Protein AF-A0A3D0NUY8-F1 (afdb_monomer_lite)

Secondary structure (DSSP, 8-state):
--HHHHHHHHHHHHHHHHHHHHHHHHHHHHHHHHHHHHHT-TT---S------SSHHHHTSTTHHHHHHHHHHHHHHHHHHHS-TTS--HHHHHHHHHHHHHHHHHHHS---HHHHHHHHHHHHH-HHHHHHHHHHHHT-HHHHHHHHHHHHHHHHHGGGSPPPHHHHT-HHHHHTT-HHHHHHHHHHSS----SS---PPPSSHHHHHHT-

pLDDT: mean 76.6, std 9.75, range [47.81, 92.25]

Structure (mmCIF, N/CA/C/O backbone):
data_AF-A0A3D0NUY8-F1
#
_entry.id   AF-A0A3D0NUY8-F1
#
loop_
_atom_site.group_PDB
_atom_site.id
_atom_site.type_symbol
_atom_site.label_atom_id
_atom_site.label_alt_id
_atom_site.label_comp_id
_atom_site.label_asym_id
_atom_site.label_entity_id
_atom_site.labe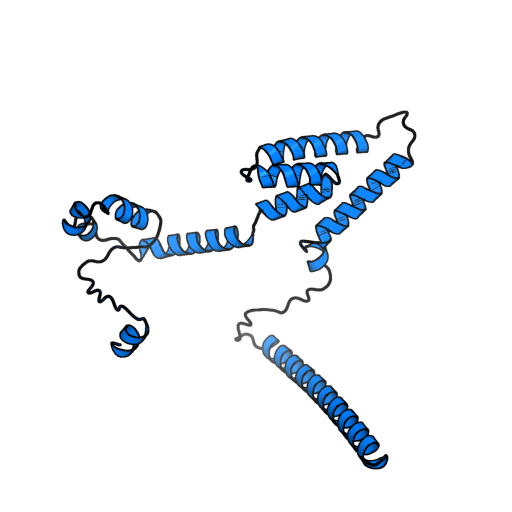l_seq_id
_atom_site.pdbx_PDB_ins_code
_atom_site.Cartn_x
_atom_site.Cartn_y
_atom_site.Cartn_z
_atom_site.occupancy
_atom_site.B_iso_or_equiv
_atom_site.auth_seq_id
_atom_site.auth_comp_id
_atom_site.auth_asym_id
_atom_site.auth_atom_id
_atom_site.pdbx_PDB_model_num
ATOM 1 N N . MET A 1 1 ? 46.547 5.486 32.135 1.00 57.22 1 MET A N 1
ATOM 2 C CA . MET A 1 1 ? 46.014 4.310 31.416 1.00 57.22 1 MET A CA 1
ATOM 3 C C . MET A 1 1 ? 47.148 3.68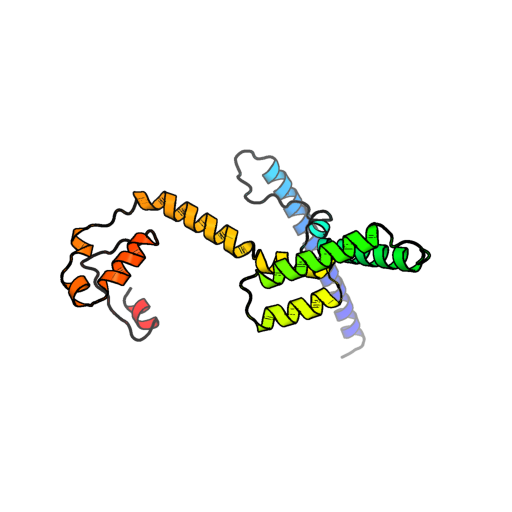0 30.618 1.00 57.22 1 MET A C 1
ATOM 5 O O . MET A 1 1 ? 47.558 4.218 29.592 1.00 57.22 1 MET A O 1
ATOM 9 N N . THR A 1 2 ? 47.739 2.619 31.156 1.00 76.50 2 THR A N 1
ATOM 10 C CA . THR A 1 2 ? 48.952 1.959 30.643 1.00 76.50 2 THR A CA 1
ATOM 11 C C . THR A 1 2 ? 48.620 1.097 29.418 1.00 76.50 2 THR A C 1
ATOM 13 O O . THR A 1 2 ? 47.497 0.616 29.266 1.00 76.50 2 THR A O 1
ATOM 16 N N . LYS A 1 3 ? 49.579 0.905 28.497 1.00 78.75 3 LYS A N 1
ATOM 17 C CA . LYS A 1 3 ? 49.366 0.142 27.244 1.00 78.75 3 LYS A CA 1
ATOM 18 C C . LYS A 1 3 ? 48.787 -1.267 27.487 1.00 78.75 3 LYS A C 1
ATOM 20 O O . LYS A 1 3 ? 48.004 -1.733 26.662 1.00 78.75 3 LYS A O 1
ATOM 25 N N . GLN A 1 4 ? 49.105 -1.883 28.628 1.00 76.50 4 GLN A N 1
ATOM 26 C CA . GLN A 1 4 ? 48.600 -3.193 29.060 1.00 76.50 4 GLN A CA 1
ATOM 27 C C . GLN A 1 4 ? 47.082 -3.199 29.326 1.00 76.50 4 GLN A C 1
ATOM 29 O O . GLN A 1 4 ? 46.371 -3.996 28.720 1.00 76.50 4 GLN A O 1
ATOM 34 N N . GLU A 1 5 ? 46.539 -2.231 30.075 1.00 80.88 5 GLU A N 1
ATOM 35 C CA . GLU A 1 5 ? 45.091 -2.159 30.370 1.00 80.88 5 GLU A CA 1
ATOM 36 C C . GLU A 1 5 ? 44.222 -1.974 29.111 1.00 80.88 5 GLU A C 1
ATOM 38 O O . GLU A 1 5 ? 43.038 -2.324 29.064 1.00 80.88 5 GLU A O 1
ATOM 43 N N . LYS A 1 6 ? 44.777 -1.340 28.070 1.00 81.19 6 LYS A N 1
ATOM 44 C CA . LYS A 1 6 ? 44.086 -1.161 26.784 1.00 81.19 6 LYS A CA 1
ATOM 45 C C . LYS A 1 6 ? 44.083 -2.456 25.969 1.00 81.19 6 LYS A C 1
ATOM 47 O O . LYS A 1 6 ? 43.162 -2.673 25.179 1.00 81.19 6 LYS A O 1
ATOM 52 N N . GLN A 1 7 ? 45.098 -3.299 26.145 1.00 85.19 7 GLN A N 1
ATOM 53 C CA . GLN A 1 7 ? 45.212 -4.600 25.494 1.00 85.19 7 GLN A CA 1
ATOM 54 C C . GLN A 1 7 ? 44.270 -5.623 26.143 1.00 85.19 7 GLN A C 1
ATOM 56 O O . GLN A 1 7 ? 43.542 -6.302 25.423 1.00 85.19 7 GLN A O 1
ATOM 61 N N . GLU A 1 8 ? 44.176 -5.631 27.472 1.00 86.69 8 GLU A N 1
ATOM 62 C CA . GLU A 1 8 ? 43.251 -6.483 28.235 1.00 86.69 8 GLU A CA 1
ATOM 63 C C . GLU A 1 8 ? 41.783 -6.162 27.935 1.00 86.69 8 GLU A C 1
ATOM 65 O O . GLU A 1 8 ? 41.017 -7.053 27.573 1.00 86.69 8 GLU A O 1
ATOM 70 N N . ARG A 1 9 ? 41.397 -4.877 27.923 1.00 82.94 9 ARG A N 1
ATOM 71 C CA . ARG A 1 9 ? 40.033 -4.468 27.527 1.00 82.94 9 ARG A CA 1
ATOM 72 C C . ARG A 1 9 ? 39.671 -4.859 26.095 1.00 82.94 9 ARG A C 1
ATOM 74 O O . ARG A 1 9 ? 38.510 -5.131 25.790 1.00 82.94 9 ARG A O 1
ATOM 81 N N . ARG A 1 10 ? 40.648 -4.877 25.181 1.00 83.88 10 ARG A N 1
ATOM 82 C CA . ARG A 1 10 ? 40.438 -5.351 23.801 1.00 83.88 10 ARG A CA 1
ATOM 83 C C . ARG A 1 10 ? 40.272 -6.866 23.740 1.00 83.88 10 ARG A C 1
ATOM 85 O O . ARG A 1 10 ? 39.537 -7.329 22.870 1.00 83.88 10 ARG A O 1
ATOM 92 N N . LEU A 1 11 ? 40.946 -7.606 24.618 1.00 88.88 11 LEU A N 1
ATOM 93 C CA . LEU A 1 11 ? 40.822 -9.055 24.729 1.00 88.88 11 LEU A CA 1
ATOM 94 C C . LEU A 1 11 ? 39.444 -9.433 25.293 1.00 88.88 11 LEU A C 1
ATOM 96 O O . LEU A 1 11 ? 38.698 -10.133 24.616 1.00 88.88 11 LEU A O 1
ATOM 100 N N . GLN A 1 12 ? 39.037 -8.826 26.412 1.00 89.62 12 GLN A N 1
ATOM 101 C CA . GLN A 1 12 ? 37.716 -9.029 27.025 1.00 89.62 12 GLN A CA 1
ATOM 102 C C . GLN A 1 12 ? 36.575 -8.723 26.050 1.00 89.62 12 GLN A C 1
ATOM 104 O O . GLN A 1 12 ? 35.679 -9.534 25.837 1.00 89.62 12 GLN A O 1
ATOM 109 N N . LYS A 1 13 ? 36.651 -7.594 25.335 1.00 90.31 13 LYS A N 1
ATOM 110 C CA . LYS A 1 13 ? 35.629 -7.235 24.340 1.00 90.31 13 LYS A CA 1
ATOM 111 C C . LYS A 1 13 ? 35.573 -8.208 23.155 1.00 90.31 13 LYS A C 1
ATOM 113 O O . LYS A 1 13 ? 34.540 -8.313 22.489 1.00 90.31 13 LYS A O 1
ATOM 118 N N . LYS A 1 14 ? 36.678 -8.887 22.826 1.00 90.62 14 LYS A N 1
ATOM 119 C CA . LYS A 1 14 ? 36.685 -9.947 21.805 1.00 90.62 14 LYS A CA 1
ATOM 120 C C . LYS A 1 14 ? 36.031 -11.219 22.338 1.00 90.62 14 LYS A C 1
ATOM 122 O O . LYS A 1 14 ? 35.238 -11.804 21.602 1.00 90.62 14 LYS A O 1
ATOM 127 N N . GLU A 1 15 ? 36.309 -11.594 23.581 1.00 92.25 15 GLU A N 1
ATOM 128 C CA . GLU A 1 15 ? 35.702 -12.749 24.251 1.00 92.25 15 GLU A CA 1
ATOM 129 C C . GLU A 1 15 ? 34.192 -12.569 24.428 1.00 92.25 15 GLU A C 1
ATOM 131 O O . GLU A 1 15 ? 33.432 -13.432 24.007 1.00 92.25 15 GLU A O 1
ATOM 136 N N . GLU A 1 16 ? 33.725 -11.408 24.892 1.00 91.56 16 GLU A N 1
ATOM 137 C CA . GLU A 1 16 ? 32.290 -11.099 24.994 1.00 91.56 16 GLU A CA 1
ATOM 138 C C . GLU A 1 16 ? 31.579 -11.209 23.641 1.00 91.56 16 GLU A C 1
ATOM 140 O O . GLU A 1 16 ? 30.491 -11.773 23.534 1.00 91.56 16 GLU A O 1
ATOM 145 N N . ARG A 1 17 ? 32.205 -10.711 22.566 1.00 89.38 17 ARG A N 1
ATOM 146 C CA . ARG A 1 17 ? 31.662 -10.839 21.205 1.00 89.38 17 ARG A CA 1
ATOM 147 C C . ARG A 1 17 ? 31.629 -12.288 20.733 1.00 89.38 17 ARG A C 1
ATOM 149 O O . ARG A 1 17 ? 30.744 -12.643 19.954 1.00 89.38 17 ARG A O 1
ATOM 156 N N . GLN A 1 18 ? 32.593 -13.110 21.140 1.00 90.94 18 GLN A N 1
ATOM 157 C CA . GLN A 1 18 ? 32.594 -14.538 20.835 1.00 90.94 18 GLN A CA 1
ATOM 158 C C . GLN A 1 18 ? 31.508 -15.266 21.628 1.00 90.94 18 GLN A C 1
ATOM 160 O O . GLN A 1 18 ? 30.738 -16.011 21.024 1.00 90.94 18 GLN A O 1
ATOM 165 N N . LEU A 1 19 ? 31.368 -14.962 22.918 1.00 92.06 19 LEU A N 1
ATOM 166 C CA . LEU A 1 19 ? 30.337 -15.510 23.791 1.00 92.06 19 LEU A CA 1
ATOM 167 C C . LEU A 1 19 ? 28.932 -15.142 23.292 1.00 92.06 19 LEU A C 1
ATOM 169 O O . LEU A 1 19 ? 28.077 -16.009 23.153 1.00 92.06 19 LEU A O 1
ATOM 173 N N . GLN A 1 20 ? 28.705 -13.883 22.897 1.00 91.06 20 GLN A N 1
ATOM 174 C CA . GLN A 1 20 ? 27.438 -13.443 22.300 1.00 91.06 20 GLN A CA 1
ATOM 175 C C . GLN A 1 20 ? 27.135 -14.158 20.980 1.00 91.06 20 GLN A C 1
ATOM 177 O O . GLN A 1 20 ? 25.988 -14.520 20.716 1.00 91.06 20 GLN A O 1
ATOM 182 N N . LYS A 1 21 ? 28.151 -14.385 20.137 1.00 91.38 21 LYS A N 1
ATOM 183 C CA . LYS A 1 21 ? 27.982 -15.145 18.890 1.00 91.38 21 LYS A CA 1
ATOM 184 C C . LYS A 1 21 ? 27.648 -16.609 19.161 1.00 91.38 21 LYS A C 1
ATOM 186 O O . LYS A 1 21 ? 26.817 -17.164 18.445 1.00 91.38 21 LYS A O 1
ATOM 191 N N . GLN A 1 22 ? 28.280 -17.226 20.157 1.00 90.88 22 GLN A N 1
ATOM 192 C CA . GLN A 1 22 ? 27.990 -18.599 20.566 1.00 90.88 22 GLN A CA 1
ATOM 193 C C . GLN A 1 22 ? 26.579 -18.710 21.144 1.00 90.88 22 GLN A C 1
ATOM 195 O O . GLN A 1 22 ? 25.795 -19.514 20.648 1.00 90.88 22 GLN A O 1
ATOM 200 N N . HIS A 1 23 ? 26.216 -17.828 22.076 1.00 91.88 23 HIS A N 1
ATOM 201 C CA . HIS A 1 23 ? 24.883 -17.786 22.669 1.00 91.88 23 HIS A CA 1
ATOM 202 C C . HIS A 1 23 ? 23.791 -17.571 21.613 1.00 91.88 23 HIS A C 1
ATOM 204 O O . HIS A 1 23 ? 22.791 -18.283 21.594 1.00 91.88 23 HIS A O 1
ATOM 210 N N . LYS A 1 24 ? 24.000 -16.651 20.660 1.00 90.12 24 LYS A N 1
ATOM 211 C CA . LYS A 1 24 ? 23.053 -16.435 19.558 1.00 90.12 24 LYS A CA 1
ATOM 212 C C . LYS A 1 24 ? 22.862 -17.695 18.708 1.00 90.12 24 LYS A C 1
ATOM 214 O O . LYS A 1 24 ? 21.726 -18.049 18.407 1.00 90.12 24 LYS A O 1
ATOM 219 N N . LYS A 1 25 ? 23.952 -18.384 18.348 1.00 91.75 25 LYS A N 1
ATOM 220 C CA . LYS A 1 25 ? 23.886 -19.648 17.593 1.00 91.75 25 LYS A CA 1
ATOM 221 C C . LYS A 1 25 ? 23.159 -20.745 18.370 1.00 91.75 25 LYS A C 1
ATOM 223 O O . LYS A 1 25 ? 22.393 -21.504 17.787 1.00 91.75 25 LYS A O 1
ATOM 228 N N . GLU A 1 26 ? 23.390 -20.827 19.675 1.00 91.50 26 GLU A N 1
ATOM 229 C CA . GLU A 1 26 ? 22.738 -21.803 20.545 1.00 91.50 26 GLU A CA 1
ATOM 230 C C . GLU A 1 26 ? 21.230 -21.544 20.660 1.00 91.50 26 GLU A C 1
ATOM 232 O O . GLU A 1 26 ? 20.430 -22.468 20.523 1.00 91.50 26 GLU A O 1
ATOM 237 N N . VAL A 1 27 ? 20.824 -20.282 20.825 1.00 87.50 27 VAL A N 1
ATOM 238 C CA . VAL A 1 27 ? 19.411 -19.877 20.827 1.00 87.50 27 VAL A CA 1
ATOM 239 C C . VAL A 1 27 ? 18.744 -20.195 19.487 1.00 87.50 27 VAL A C 1
ATOM 241 O O . VAL A 1 27 ? 17.633 -20.722 19.468 1.00 87.50 27 VAL A O 1
ATOM 244 N N . GLU A 1 28 ? 19.415 -19.927 18.364 1.00 83.94 28 GLU A N 1
ATOM 245 C CA . GLU A 1 28 ? 18.915 -20.283 17.030 1.00 83.94 28 GLU A CA 1
ATOM 246 C C . GLU A 1 28 ? 18.722 -21.800 16.883 1.00 83.94 28 GLU A C 1
ATOM 248 O O . GLU A 1 28 ? 17.675 -22.235 16.400 1.00 83.94 28 GLU A O 1
ATOM 253 N N . ARG A 1 29 ? 19.673 -22.607 17.371 1.00 87.38 29 ARG A N 1
ATOM 254 C CA . ARG A 1 29 ? 19.571 -24.073 17.371 1.00 87.38 29 ARG A CA 1
ATOM 255 C C . ARG A 1 29 ? 18.411 -24.570 18.238 1.00 87.38 29 ARG A C 1
ATOM 257 O O . ARG A 1 29 ? 17.594 -25.350 17.757 1.00 87.38 29 ARG A O 1
ATOM 264 N N . ARG A 1 30 ? 18.284 -24.075 19.475 1.00 85.31 30 ARG A N 1
ATOM 265 C CA . ARG A 1 30 ? 17.181 -24.435 20.388 1.00 85.31 30 ARG A CA 1
ATOM 266 C C . ARG A 1 30 ? 15.815 -24.063 19.819 1.00 85.31 30 ARG A C 1
ATOM 268 O O . ARG A 1 30 ? 14.853 -24.805 19.992 1.00 85.31 30 ARG A O 1
ATOM 275 N N . ASN A 1 31 ? 15.714 -22.919 19.144 1.00 80.62 31 ASN A N 1
ATOM 276 C CA . ASN A 1 31 ? 14.476 -22.511 18.488 1.00 80.62 31 ASN A CA 1
ATOM 277 C C . ASN A 1 31 ? 14.145 -23.418 17.295 1.00 80.62 31 ASN A C 1
ATOM 279 O O . ASN A 1 31 ? 12.990 -23.800 17.157 1.00 80.62 31 ASN A O 1
ATOM 283 N N . ALA A 1 32 ? 15.132 -23.824 16.490 1.00 82.25 32 ALA A N 1
ATOM 284 C CA . ALA A 1 32 ? 14.920 -24.770 15.393 1.00 82.25 32 ALA A CA 1
ATOM 285 C C . ALA A 1 32 ? 14.477 -26.161 15.891 1.00 82.25 32 ALA A C 1
ATOM 287 O O . ALA A 1 32 ? 13.567 -26.761 15.323 1.00 82.25 32 ALA A O 1
ATOM 288 N N . GLU A 1 33 ? 15.071 -26.651 16.984 1.00 84.31 33 GLU A N 1
ATOM 289 C CA . GLU A 1 33 ? 14.672 -27.909 17.633 1.00 84.31 33 GLU A CA 1
ATOM 290 C C . GLU A 1 33 ? 13.238 -27.828 18.189 1.00 84.31 33 GLU A C 1
ATOM 292 O O . GLU A 1 33 ? 12.448 -28.754 18.004 1.00 84.31 33 GLU A O 1
ATOM 297 N N . ARG A 1 34 ? 12.856 -26.692 18.792 1.00 77.50 34 ARG A N 1
ATOM 298 C CA . ARG A 1 34 ? 11.471 -26.428 19.222 1.00 77.50 34 ARG A CA 1
ATOM 299 C C . ARG A 1 34 ? 10.498 -26.359 18.049 1.00 77.50 34 ARG A C 1
ATOM 301 O O . ARG A 1 34 ? 9.412 -26.913 18.147 1.00 77.50 34 ARG A O 1
ATOM 308 N N . GLU A 1 35 ? 10.865 -25.702 16.950 1.00 72.44 35 GLU A N 1
ATOM 309 C CA . GLU A 1 35 ? 10.033 -25.641 15.742 1.00 72.44 35 GLU A CA 1
ATOM 310 C C . GLU A 1 35 ? 9.796 -27.042 15.151 1.00 72.44 35 GLU A C 1
ATOM 312 O O . GLU A 1 35 ? 8.666 -27.355 14.780 1.00 72.44 35 GLU A O 1
ATOM 317 N N . LEU A 1 36 ? 10.817 -27.909 15.134 1.00 77.81 36 LEU A N 1
ATOM 318 C CA . LEU A 1 36 ? 10.690 -29.312 14.714 1.00 77.81 36 LEU A CA 1
ATOM 319 C C . LEU A 1 36 ? 9.782 -30.122 15.649 1.00 77.81 36 LEU A C 1
ATOM 321 O O . LEU A 1 36 ? 8.932 -30.876 15.178 1.00 77.81 36 LEU A O 1
ATOM 325 N N . ALA A 1 37 ? 9.928 -29.943 16.964 1.00 76.94 37 ALA A N 1
ATOM 326 C CA . ALA A 1 37 ? 9.080 -30.608 17.952 1.00 76.94 37 ALA A CA 1
ATOM 327 C C . ALA A 1 37 ? 7.611 -30.159 17.852 1.00 76.94 37 ALA A C 1
ATOM 329 O O . ALA A 1 37 ? 6.706 -30.984 17.953 1.00 76.94 37 ALA A O 1
ATOM 330 N N . LEU A 1 38 ? 7.373 -28.866 17.607 1.00 72.44 38 LEU A N 1
ATOM 331 C CA . LEU A 1 38 ? 6.035 -28.302 17.420 1.00 72.44 38 LEU A CA 1
ATOM 332 C C . LEU A 1 38 ? 5.396 -28.747 16.100 1.00 72.44 38 LEU A C 1
ATOM 334 O O . LEU A 1 38 ? 4.193 -28.972 16.059 1.00 72.44 38 LEU A O 1
ATOM 338 N N . GLN A 1 39 ? 6.180 -28.906 15.031 1.00 67.19 39 GLN A N 1
ATOM 339 C CA . GLN A 1 39 ? 5.671 -29.368 13.737 1.00 67.19 39 GLN A CA 1
ATOM 340 C C . GLN A 1 39 ? 5.195 -30.830 13.768 1.00 67.19 39 GLN A C 1
ATOM 342 O O . GLN A 1 39 ? 4.274 -31.180 13.034 1.00 67.19 39 GLN A O 1
ATOM 347 N N . ASN A 1 40 ? 5.811 -31.672 14.599 1.00 71.38 40 ASN A N 1
ATOM 348 C CA . ASN A 1 40 ? 5.480 -33.094 14.702 1.00 71.38 40 ASN A CA 1
ATOM 349 C C . ASN A 1 40 ? 4.328 -33.394 15.681 1.00 71.38 40 ASN A C 1
ATOM 351 O O . ASN A 1 40 ? 3.961 -34.558 15.825 1.00 71.38 40 ASN A O 1
ATOM 355 N N . ASN A 1 41 ? 3.760 -32.383 16.349 1.00 73.50 41 ASN A N 1
ATOM 356 C CA . ASN A 1 41 ? 2.661 -32.564 17.296 1.00 73.50 41 ASN A CA 1
ATOM 357 C C . ASN A 1 41 ? 1.308 -32.156 16.664 1.00 73.50 41 ASN A C 1
ATOM 359 O O . ASN A 1 41 ? 1.126 -30.976 16.356 1.00 73.50 41 ASN A O 1
ATOM 363 N N . PRO A 1 42 ? 0.356 -33.091 16.470 1.00 61.78 42 PRO A N 1
ATOM 364 C CA . PRO A 1 42 ? -0.927 -32.809 15.823 1.00 61.78 42 PRO A CA 1
ATOM 365 C C . PRO A 1 42 ? -1.904 -31.978 16.677 1.00 61.78 42 PRO A C 1
ATOM 367 O O . PRO A 1 42 ? -2.809 -31.369 16.110 1.00 61.78 42 PRO A O 1
ATOM 370 N N . ASP A 1 43 ? -1.707 -31.891 17.999 1.00 64.56 43 ASP A N 1
ATOM 371 C CA . ASP A 1 43 ? -2.640 -31.221 18.925 1.00 64.56 43 ASP A CA 1
ATOM 372 C C . ASP A 1 43 ? -2.338 -29.726 19.138 1.00 64.56 43 ASP A C 1
ATOM 374 O O . ASP A 1 43 ? -3.078 -29.010 19.818 1.00 64.56 43 ASP A O 1
ATOM 378 N N . VAL A 1 44 ? -1.249 -29.216 18.551 1.00 59.22 44 VAL A N 1
ATOM 379 C CA . VAL A 1 44 ? -0.808 -27.830 18.741 1.00 59.22 44 VAL A CA 1
ATOM 380 C C . VAL A 1 44 ? -1.150 -26.992 17.511 1.00 59.22 44 VAL A C 1
ATOM 382 O O . VAL A 1 44 ? -0.503 -27.067 16.466 1.00 59.22 44 VAL A O 1
ATOM 385 N N . ILE A 1 45 ? -2.150 -26.117 17.644 1.00 60.72 45 ILE A N 1
ATOM 386 C CA . ILE A 1 45 ? -2.507 -25.138 16.609 1.00 60.72 45 ILE A CA 1
ATOM 387 C C . ILE A 1 45 ? -1.418 -24.051 16.556 1.00 60.72 45 ILE A C 1
ATOM 389 O O . ILE A 1 45 ? -1.494 -23.013 17.214 1.00 60.72 45 ILE A O 1
ATOM 393 N N . CYS A 1 46 ? -0.375 -24.272 15.753 1.00 56.62 46 CYS A N 1
ATOM 394 C CA . CYS A 1 46 ? 0.615 -23.247 15.423 1.00 56.62 46 CYS A CA 1
ATOM 395 C C . CYS A 1 46 ? -0.033 -22.137 14.574 1.00 56.62 46 CYS A C 1
ATOM 397 O O . CYS A 1 46 ? -0.117 -22.238 13.350 1.00 56.62 46 CYS A O 1
ATOM 399 N N . LEU A 1 47 ? -0.457 -21.040 15.212 1.00 61.16 47 LEU A N 1
ATOM 400 C CA . LEU A 1 47 ? -1.219 -19.966 14.558 1.00 61.16 47 LEU A CA 1
ATOM 401 C C . LEU A 1 47 ? -0.464 -19.143 13.502 1.00 61.16 47 LEU A C 1
ATOM 403 O O . LEU A 1 47 ? -1.085 -18.313 12.845 1.00 61.16 47 LEU A O 1
ATOM 407 N N . LEU A 1 48 ? 0.829 -19.362 13.253 1.00 54.31 48 LEU A N 1
ATOM 408 C CA . LEU A 1 48 ? 1.472 -18.778 12.074 1.00 54.31 48 LEU A CA 1
ATOM 409 C C . LEU A 1 48 ? 2.713 -19.562 11.646 1.00 54.31 48 LEU A C 1
ATOM 411 O O . LEU A 1 48 ? 3.829 -19.326 12.105 1.00 54.31 48 LEU A O 1
ATOM 415 N N . LYS A 1 49 ? 2.523 -20.443 10.659 1.00 47.81 49 LYS A N 1
ATOM 416 C CA . LYS A 1 49 ? 3.609 -20.982 9.835 1.00 47.81 49 LYS A CA 1
ATOM 417 C C . LYS A 1 49 ? 4.405 -19.804 9.268 1.00 47.81 49 LYS A C 1
ATOM 419 O O . LYS A 1 49 ? 3.890 -19.028 8.456 1.00 47.81 49 LYS A O 1
ATOM 424 N N . LYS A 1 50 ? 5.666 -19.655 9.680 1.00 50.59 50 LYS A N 1
ATOM 425 C CA . LYS A 1 50 ? 6.596 -18.663 9.126 1.00 50.59 50 LYS A CA 1
ATOM 426 C C . LYS A 1 50 ? 6.894 -19.038 7.673 1.00 50.59 50 LYS A C 1
ATOM 428 O O . LYS A 1 50 ? 7.866 -19.715 7.359 1.00 50.59 50 LYS A O 1
ATOM 433 N N . LYS A 1 51 ? 6.005 -18.629 6.763 1.00 55.28 51 LYS A N 1
ATOM 434 C CA . LYS A 1 51 ? 6.180 -18.787 5.317 1.00 55.28 51 LYS A CA 1
ATOM 435 C C . LYS A 1 51 ? 7.518 -18.138 4.954 1.00 55.28 51 LYS A C 1
ATOM 437 O O . LYS A 1 51 ? 7.716 -16.963 5.265 1.00 55.28 51 LYS A O 1
ATOM 442 N N . LYS A 1 52 ? 8.437 -18.890 4.335 1.00 52.06 52 LYS A N 1
ATOM 443 C CA . LYS A 1 52 ? 9.714 -18.366 3.827 1.00 52.06 52 LYS A CA 1
ATOM 444 C C . LYS A 1 52 ? 9.404 -17.294 2.771 1.00 52.06 52 LYS A C 1
ATOM 446 O O . LYS A 1 52 ? 9.065 -17.586 1.630 1.00 52.06 52 LYS A O 1
ATOM 451 N N . LYS A 1 53 ? 9.411 -16.034 3.206 1.00 54.75 53 LYS A N 1
ATOM 452 C CA . LYS A 1 53 ? 9.088 -14.830 2.431 1.00 54.75 53 LYS A CA 1
ATOM 453 C C . LYS A 1 53 ? 10.374 -14.313 1.781 1.00 54.75 53 LYS A C 1
ATOM 455 O O . LYS A 1 53 ? 10.981 -13.395 2.310 1.00 54.75 53 LYS A O 1
ATOM 460 N N . GLY A 1 54 ? 10.818 -14.949 0.697 1.00 57.56 54 GLY A N 1
ATOM 461 C CA . GLY A 1 54 ? 12.080 -14.586 0.036 1.00 57.56 54 GLY A CA 1
ATOM 462 C C . GLY A 1 54 ? 11.887 -13.738 -1.217 1.00 57.56 54 GLY A C 1
ATOM 463 O O . GLY A 1 54 ? 12.249 -12.572 -1.237 1.00 57.56 54 GLY A O 1
ATOM 464 N N . LEU A 1 55 ? 11.266 -14.312 -2.251 1.00 57.09 55 LEU A N 1
ATOM 465 C CA . LEU A 1 55 ? 11.284 -13.717 -3.594 1.00 57.09 55 LEU A CA 1
ATOM 466 C C . LEU A 1 55 ? 9.891 -13.375 -4.127 1.00 57.09 55 LEU A C 1
ATOM 468 O O . LEU A 1 55 ? 9.650 -12.268 -4.599 1.00 57.09 55 LEU A O 1
ATOM 472 N N . LEU A 1 56 ? 8.926 -14.279 -3.933 1.00 56.94 56 LEU A N 1
ATOM 473 C CA . LEU A 1 56 ? 7.540 -14.050 -4.345 1.00 56.94 56 LEU A CA 1
ATOM 474 C C . LEU A 1 56 ? 6.918 -12.851 -3.631 1.00 56.94 56 LEU A C 1
ATOM 476 O O . LEU A 1 56 ? 6.101 -12.172 -4.228 1.00 56.94 56 LEU A O 1
ATOM 480 N N . ARG A 1 57 ? 7.330 -12.538 -2.390 1.00 58.84 57 ARG A N 1
ATOM 481 C CA . ARG A 1 57 ? 6.862 -11.327 -1.698 1.00 58.84 57 ARG A CA 1
ATOM 482 C C . ARG A 1 57 ? 7.400 -10.058 -2.338 1.00 58.84 57 ARG A C 1
ATOM 484 O O . ARG A 1 57 ? 6.714 -9.071 -2.199 1.00 58.84 57 ARG A O 1
ATOM 491 N N . ILE A 1 58 ? 8.572 -10.064 -2.977 1.00 57.88 58 ILE A N 1
ATOM 492 C CA . ILE A 1 58 ? 9.140 -8.877 -3.634 1.00 57.88 58 ILE A CA 1
ATOM 493 C C . ILE A 1 58 ? 8.390 -8.618 -4.939 1.00 57.88 58 ILE A C 1
ATOM 495 O O . ILE A 1 58 ? 7.926 -7.504 -5.142 1.00 57.88 58 ILE A O 1
ATOM 499 N N . VAL A 1 59 ? 8.155 -9.656 -5.746 1.00 60.00 59 VAL A N 1
ATOM 500 C CA . VAL A 1 59 ? 7.327 -9.555 -6.963 1.00 60.00 59 VAL A CA 1
ATOM 501 C C . VAL A 1 59 ? 5.860 -9.234 -6.624 1.00 60.00 59 VAL A C 1
ATOM 503 O O . VAL A 1 59 ? 5.247 -8.413 -7.291 1.00 60.00 59 VAL A O 1
ATOM 506 N N . PHE A 1 60 ? 5.319 -9.778 -5.524 1.00 54.56 60 PHE A N 1
ATOM 507 C CA . PHE A 1 60 ? 4.026 -9.375 -4.937 1.00 54.56 60 PHE A CA 1
ATOM 508 C C . PHE A 1 60 ? 4.129 -8.182 -3.960 1.00 54.56 60 PHE A C 1
ATOM 510 O O . PHE A 1 60 ? 3.184 -7.908 -3.215 1.00 54.56 60 PHE A O 1
ATOM 517 N N . SER A 1 61 ? 5.266 -7.482 -3.895 1.00 60.34 61 SER A N 1
ATOM 518 C CA . SER A 1 61 ? 5.433 -6.319 -3.015 1.00 60.34 61 SER A CA 1
ATOM 519 C C . SER A 1 61 ? 4.976 -5.078 -3.755 1.00 60.34 61 SER A C 1
ATOM 521 O O . SER A 1 61 ? 5.191 -4.944 -4.958 1.00 60.34 61 SER A O 1
ATOM 523 N N . ARG A 1 62 ? 4.468 -4.121 -2.979 1.00 63.28 62 ARG A N 1
ATOM 524 C CA . ARG A 1 62 ? 4.076 -2.763 -3.383 1.00 63.28 62 ARG A CA 1
ATOM 525 C C . ARG A 1 62 ? 5.122 -2.065 -4.263 1.00 63.28 62 ARG A C 1
ATOM 527 O O . ARG A 1 62 ? 4.765 -1.263 -5.109 1.00 63.28 62 ARG A O 1
ATOM 534 N N . PHE A 1 63 ? 6.404 -2.366 -4.046 1.00 65.06 63 PHE A N 1
ATOM 535 C CA . PHE A 1 63 ? 7.521 -1.754 -4.767 1.00 65.06 63 PHE A CA 1
ATOM 536 C C . PHE A 1 63 ? 8.048 -2.613 -5.924 1.00 65.06 63 PHE A C 1
ATOM 538 O O . PHE A 1 63 ? 8.468 -2.074 -6.940 1.00 65.06 63 PHE A O 1
ATOM 545 N N . GLY A 1 64 ? 8.028 -3.946 -5.800 1.00 72.19 64 GLY A N 1
ATOM 546 C CA . GLY A 1 64 ? 8.626 -4.818 -6.814 1.00 72.19 64 GLY A CA 1
ATOM 547 C C . GLY A 1 64 ? 7.765 -4.962 -8.064 1.00 72.19 64 GLY A C 1
ATOM 548 O O . GLY A 1 64 ? 8.315 -4.957 -9.159 1.00 72.19 64 GLY A O 1
ATOM 549 N N . LEU A 1 65 ? 6.433 -4.990 -7.927 1.00 73.31 65 LEU A N 1
ATOM 550 C CA . LEU A 1 65 ? 5.537 -4.937 -9.087 1.00 73.31 65 LEU A CA 1
ATOM 551 C C . LEU A 1 65 ? 5.727 -3.623 -9.861 1.00 73.31 65 LEU A C 1
ATOM 553 O O . LEU A 1 65 ? 5.901 -3.640 -11.076 1.00 73.31 65 LEU A O 1
ATOM 557 N N . SER A 1 66 ? 5.772 -2.498 -9.144 1.00 75.38 66 SER A N 1
ATOM 558 C CA . SER A 1 66 ? 5.998 -1.174 -9.730 1.00 75.38 66 SER A CA 1
ATOM 559 C C . SER A 1 66 ? 7.370 -1.067 -10.404 1.00 75.38 66 SER A C 1
ATOM 561 O O . SER A 1 66 ? 7.464 -0.528 -11.500 1.00 75.38 66 SER A O 1
ATOM 563 N N . ALA A 1 67 ? 8.424 -1.627 -9.799 1.00 78.25 67 ALA A N 1
ATOM 564 C CA . ALA A 1 67 ? 9.770 -1.639 -10.372 1.00 78.25 67 ALA A CA 1
ATOM 565 C C . ALA A 1 67 ? 9.870 -2.507 -11.639 1.00 78.25 67 ALA A C 1
ATOM 567 O O . ALA A 1 67 ? 10.487 -2.089 -12.614 1.00 78.25 67 ALA A O 1
ATOM 568 N N . ILE A 1 68 ? 9.235 -3.684 -11.660 1.00 82.50 68 ILE A N 1
ATOM 569 C CA . ILE A 1 68 ? 9.194 -4.550 -12.852 1.00 82.50 68 ILE A CA 1
ATOM 570 C C . ILE A 1 68 ? 8.473 -3.844 -14.002 1.00 82.50 68 ILE A C 1
ATOM 572 O O . ILE A 1 68 ? 8.952 -3.865 -15.132 1.00 82.50 68 ILE A O 1
ATOM 576 N N . LEU A 1 69 ? 7.352 -3.179 -13.721 1.00 78.94 69 LEU A N 1
ATOM 577 C CA . LEU A 1 69 ? 6.631 -2.428 -14.745 1.00 78.94 69 LEU A CA 1
ATOM 578 C C . LEU A 1 69 ? 7.366 -1.170 -15.199 1.00 78.94 69 LEU A C 1
ATOM 580 O O . LEU A 1 69 ? 7.250 -0.799 -16.361 1.00 78.94 69 LEU A O 1
ATOM 584 N N . LEU A 1 70 ? 8.139 -0.531 -14.322 1.00 83.31 70 LEU A N 1
ATOM 585 C CA . LEU A 1 70 ? 9.010 0.575 -14.706 1.00 83.31 70 LEU A CA 1
ATOM 586 C C . LEU A 1 70 ? 10.111 0.102 -15.665 1.00 83.31 70 LEU A C 1
ATOM 588 O O . LEU A 1 70 ? 10.379 0.771 -16.657 1.00 83.31 70 LEU A O 1
ATOM 592 N N . LEU A 1 71 ? 10.709 -1.065 -15.407 1.00 85.44 71 LEU A N 1
ATOM 593 C CA . LEU A 1 71 ? 11.678 -1.677 -16.319 1.00 85.44 71 LEU A CA 1
ATOM 594 C C . LEU A 1 71 ? 11.033 -2.057 -17.655 1.00 85.44 71 LEU A C 1
ATOM 596 O O . LEU A 1 71 ? 11.626 -1.815 -18.702 1.00 85.44 71 LEU A O 1
ATOM 600 N N . LEU A 1 72 ? 9.808 -2.593 -17.628 1.00 85.06 72 LEU A N 1
ATOM 601 C CA . LEU A 1 72 ? 9.035 -2.865 -18.840 1.00 85.06 72 LEU A CA 1
ATOM 602 C C . LEU A 1 72 ? 8.782 -1.573 -19.632 1.00 85.06 72 LEU A C 1
ATOM 604 O O . LEU A 1 72 ? 9.048 -1.539 -20.826 1.00 85.06 72 LEU A O 1
ATOM 608 N N . GLN A 1 73 ? 8.345 -0.500 -18.966 1.00 83.50 73 GLN A N 1
ATOM 609 C CA . GLN A 1 73 ? 8.132 0.812 -19.582 1.00 83.50 73 GLN A CA 1
ATOM 610 C C . GLN A 1 73 ? 9.424 1.361 -20.201 1.00 83.50 73 GLN A C 1
ATOM 612 O O . GLN A 1 73 ? 9.404 1.836 -21.332 1.00 83.50 73 GLN A O 1
ATOM 617 N N . ALA A 1 74 ? 10.551 1.269 -19.492 1.00 84.50 74 ALA A N 1
ATOM 618 C CA . ALA A 1 74 ? 11.851 1.688 -20.009 1.00 84.50 74 ALA A CA 1
ATOM 619 C C . ALA A 1 74 ? 12.273 0.863 -21.236 1.00 84.50 74 ALA A C 1
ATOM 621 O O . ALA A 1 74 ? 12.791 1.424 -22.197 1.00 84.50 74 ALA A O 1
ATOM 622 N N . GLY A 1 75 ? 11.999 -0.445 -21.235 1.00 84.56 75 GLY A N 1
ATOM 623 C CA . GLY A 1 75 ? 12.225 -1.321 -22.384 1.00 84.56 75 GLY A CA 1
ATOM 624 C C . GLY A 1 75 ? 11.369 -0.945 -23.596 1.00 84.56 75 GLY A C 1
ATOM 625 O O . GLY A 1 75 ? 11.893 -0.873 -24.701 1.00 84.56 75 GLY A O 1
ATOM 626 N N . LEU A 1 76 ? 10.083 -0.639 -23.398 1.00 78.69 76 LEU A N 1
ATOM 627 C CA . LEU A 1 76 ? 9.194 -0.185 -24.477 1.00 78.69 76 LEU A CA 1
ATOM 628 C C . LEU A 1 76 ? 9.662 1.146 -25.078 1.00 78.69 76 LEU A C 1
ATOM 630 O O . LEU A 1 76 ? 9.673 1.298 -26.296 1.00 78.69 76 LEU A O 1
ATOM 634 N N . ILE A 1 77 ? 10.104 2.082 -24.234 1.00 78.31 77 ILE A N 1
ATOM 635 C CA . ILE A 1 77 ? 10.690 3.351 -24.685 1.00 78.31 77 ILE A CA 1
ATOM 636 C C . ILE A 1 77 ? 11.985 3.094 -25.468 1.00 78.31 77 ILE A C 1
ATOM 638 O O . ILE A 1 77 ? 12.204 3.707 -26.505 1.00 78.31 77 ILE A O 1
ATOM 642 N N . PHE A 1 78 ? 12.832 2.170 -25.010 1.00 82.50 78 PHE A N 1
ATOM 643 C CA . PHE A 1 78 ? 14.072 1.821 -25.703 1.00 82.50 78 PHE A CA 1
ATOM 644 C C . PHE A 1 78 ? 13.816 1.229 -27.095 1.00 82.50 78 PHE A C 1
ATOM 646 O O . PHE A 1 78 ? 14.482 1.613 -28.050 1.00 82.50 78 PHE A O 1
ATOM 653 N N . VAL A 1 79 ? 12.821 0.344 -27.220 1.00 77.69 79 VAL A N 1
ATOM 654 C CA . VAL A 1 79 ? 12.391 -0.202 -28.517 1.00 77.69 79 VAL A CA 1
ATOM 655 C C . VAL A 1 79 ? 11.874 0.913 -29.426 1.00 77.69 79 VAL A C 1
ATOM 657 O O . VAL A 1 79 ? 12.262 0.966 -30.584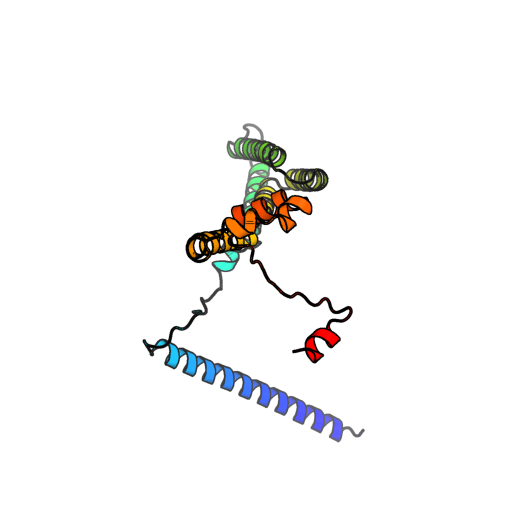 1.00 77.69 79 VAL A O 1
ATOM 660 N N . MET A 1 80 ? 11.094 1.857 -28.891 1.00 72.94 80 MET A N 1
ATOM 661 C CA . MET A 1 80 ? 10.595 3.008 -29.652 1.00 72.94 80 MET A CA 1
ATOM 662 C C . MET A 1 80 ? 11.723 3.888 -30.218 1.00 72.94 80 MET A C 1
ATOM 664 O O . MET A 1 80 ? 11.584 4.408 -31.317 1.00 72.94 80 MET A O 1
ATOM 668 N N . PHE A 1 81 ? 12.845 4.049 -29.507 1.00 73.50 81 PHE A N 1
ATOM 669 C CA . PHE A 1 81 ? 14.010 4.777 -30.031 1.00 73.50 81 PHE A CA 1
ATOM 670 C C . PHE A 1 81 ? 14.785 4.009 -31.112 1.00 73.50 81 PHE A C 1
ATOM 672 O O . PHE A 1 81 ? 15.578 4.619 -31.826 1.00 73.50 81 PHE A O 1
ATOM 679 N N . GLY A 1 82 ? 14.606 2.689 -31.201 1.00 73.69 82 GLY A N 1
ATOM 680 C CA . GLY A 1 82 ? 15.308 1.825 -32.149 1.00 73.69 82 GLY A CA 1
ATOM 681 C C . GLY A 1 82 ? 14.547 1.534 -33.445 1.00 73.69 82 GLY A C 1
ATOM 682 O O . GLY A 1 82 ? 15.149 0.968 -34.354 1.00 73.69 82 GLY A O 1
ATOM 683 N N . THR A 1 83 ? 13.263 1.891 -33.535 1.00 67.44 83 THR A N 1
ATOM 684 C CA . THR A 1 83 ? 12.423 1.634 -34.715 1.00 67.44 83 THR A CA 1
ATOM 685 C C . THR A 1 83 ? 12.234 2.912 -35.535 1.00 67.44 83 THR A C 1
ATOM 687 O O . THR A 1 83 ? 11.974 3.982 -34.983 1.00 67.44 83 THR A O 1
ATOM 690 N N . ASP A 1 84 ? 12.352 2.808 -36.860 1.00 62.94 84 ASP A N 1
ATOM 691 C CA . ASP A 1 84 ? 12.131 3.928 -37.777 1.00 62.94 84 ASP A CA 1
ATOM 692 C C . ASP A 1 84 ? 10.680 4.439 -37.712 1.00 62.94 84 ASP A C 1
ATOM 694 O O . ASP A 1 84 ? 9.718 3.671 -37.741 1.00 62.94 84 ASP A O 1
ATOM 698 N N . PHE A 1 85 ? 10.522 5.765 -37.664 1.00 60.53 85 PHE A N 1
ATOM 699 C CA . PHE A 1 85 ? 9.249 6.489 -37.493 1.00 60.53 85 PHE A CA 1
ATOM 700 C C . PHE A 1 85 ? 8.219 6.298 -38.626 1.00 60.53 85 PHE A C 1
ATOM 702 O O . PHE A 1 85 ? 7.146 6.902 -38.582 1.00 60.53 85 PHE A O 1
ATOM 709 N N . GLU A 1 86 ? 8.525 5.504 -39.652 1.00 64.62 86 GLU A N 1
ATOM 710 C CA . GLU A 1 86 ? 7.701 5.373 -40.859 1.00 64.62 86 GLU A CA 1
ATOM 711 C C . GLU A 1 86 ? 6.367 4.658 -40.610 1.00 64.62 86 GLU A C 1
ATOM 713 O O . GLU A 1 86 ? 5.405 4.894 -41.337 1.00 64.62 86 GLU A O 1
ATOM 718 N N . ASN A 1 87 ? 6.265 3.852 -39.547 1.00 62.66 87 ASN A N 1
ATOM 719 C CA . ASN A 1 87 ? 4.993 3.324 -39.066 1.00 62.66 87 ASN A CA 1
ATOM 720 C C . ASN A 1 87 ? 4.921 3.452 -37.542 1.00 62.66 87 ASN A C 1
ATOM 722 O O . ASN A 1 87 ? 5.836 2.997 -36.855 1.00 62.66 87 ASN A O 1
ATOM 726 N N . PRO A 1 88 ? 3.843 4.027 -36.973 1.00 63.69 88 PRO A N 1
ATOM 727 C CA . PRO A 1 88 ? 3.652 3.959 -35.537 1.00 63.69 88 PRO A CA 1
ATOM 728 C C . PRO A 1 88 ? 3.461 2.490 -35.163 1.00 63.69 88 PRO A C 1
ATOM 730 O O . PRO A 1 88 ? 2.431 1.888 -35.475 1.00 63.69 88 PRO A O 1
ATOM 733 N N . ASP A 1 89 ? 4.465 1.916 -34.499 1.00 71.19 89 ASP A N 1
ATOM 734 C CA . ASP A 1 89 ? 4.377 0.566 -33.963 1.00 71.19 89 ASP A CA 1
ATOM 735 C C . ASP A 1 89 ? 3.074 0.418 -33.166 1.00 71.19 89 ASP A C 1
ATOM 737 O O . ASP A 1 89 ? 2.680 1.301 -32.396 1.00 71.19 89 ASP A O 1
ATOM 741 N N . ILE A 1 90 ? 2.411 -0.733 -33.311 1.00 78.38 90 ILE A N 1
ATOM 742 C CA . ILE A 1 90 ? 1.187 -1.100 -32.570 1.00 78.38 90 ILE A CA 1
ATOM 743 C C . ILE A 1 90 ? 1.369 -0.857 -31.060 1.00 78.38 90 ILE A C 1
ATOM 745 O O . ILE A 1 90 ? 0.429 -0.491 -30.353 1.00 78.38 90 ILE A O 1
ATOM 749 N N . ILE A 1 91 ? 2.605 -1.003 -30.579 1.00 74.25 91 ILE A N 1
ATOM 750 C CA . ILE A 1 91 ? 3.038 -0.728 -29.210 1.00 74.25 91 ILE A CA 1
ATOM 751 C C . ILE A 1 91 ? 2.798 0.738 -28.821 1.00 74.25 91 ILE A C 1
ATOM 753 O O . ILE A 1 91 ? 2.240 0.992 -27.755 1.00 74.25 91 ILE A O 1
ATOM 757 N N . THR A 1 92 ? 3.159 1.699 -29.672 1.00 76.56 92 THR A N 1
ATOM 758 C CA . THR A 1 92 ? 2.997 3.141 -29.428 1.00 76.56 92 THR A CA 1
ATOM 759 C C . THR A 1 92 ? 1.524 3.528 -29.353 1.00 76.56 92 THR A C 1
ATOM 761 O O . THR A 1 92 ? 1.110 4.245 -28.440 1.00 76.56 92 THR A O 1
ATOM 764 N N . VAL A 1 93 ? 0.708 2.997 -30.269 1.00 81.62 93 VAL A N 1
ATOM 765 C CA . VAL A 1 93 ? -0.745 3.228 -30.280 1.00 81.62 93 VAL A CA 1
ATOM 766 C C . VAL A 1 93 ? -1.394 2.653 -29.019 1.00 81.62 93 VAL A C 1
ATOM 768 O O . VAL A 1 93 ? -2.202 3.323 -28.373 1.00 81.62 93 VAL A O 1
ATOM 771 N N . LEU A 1 94 ? -0.999 1.441 -28.618 1.00 81.12 94 LEU A N 1
ATOM 772 C CA . LEU A 1 94 ? -1.488 0.799 -27.400 1.00 81.12 94 LEU A CA 1
ATOM 773 C C . LEU A 1 94 ? -1.096 1.587 -26.139 1.00 81.12 94 LEU A C 1
ATOM 775 O O . LEU A 1 94 ? -1.926 1.764 -25.246 1.00 81.12 94 LEU A O 1
ATOM 779 N N . LEU A 1 95 ? 0.140 2.096 -26.072 1.00 77.56 95 LEU A N 1
ATOM 780 C CA . LEU A 1 95 ? 0.635 2.894 -24.947 1.00 77.56 95 LEU A CA 1
ATOM 781 C C . LEU A 1 95 ? -0.129 4.218 -24.811 1.00 77.56 95 LEU A C 1
ATOM 783 O O . LEU A 1 95 ? -0.516 4.601 -23.705 1.00 77.56 95 LEU A O 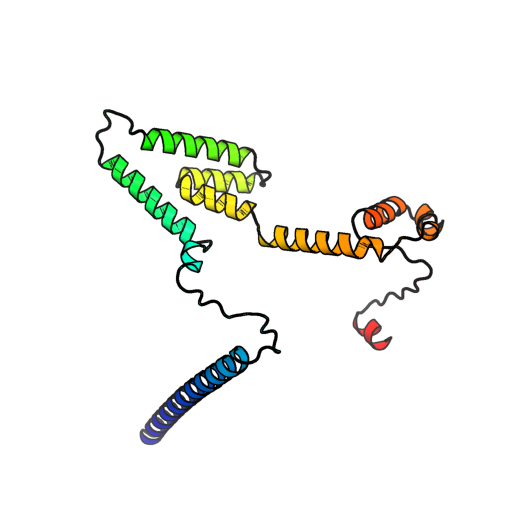1
ATOM 787 N N . ALA A 1 96 ? -0.377 4.896 -25.934 1.00 80.44 96 ALA A N 1
ATOM 788 C CA . ALA A 1 96 ? -1.138 6.139 -25.975 1.00 80.44 96 ALA A CA 1
ATOM 789 C C . ALA A 1 96 ? -2.600 5.920 -25.557 1.00 80.44 96 ALA A C 1
ATOM 791 O O . ALA A 1 96 ? -3.124 6.668 -24.730 1.00 80.44 96 ALA A O 1
ATOM 792 N N . PHE A 1 97 ? -3.235 4.855 -26.058 1.00 85.75 97 PHE A N 1
ATOM 793 C CA . PHE A 1 97 ? -4.595 4.485 -25.672 1.00 85.75 97 PHE A CA 1
ATOM 794 C C . PHE A 1 97 ? -4.694 4.155 -24.176 1.00 85.75 97 PHE A C 1
ATOM 796 O O . PHE A 1 97 ? -5.601 4.632 -23.493 1.00 85.75 97 PHE A O 1
ATOM 803 N N . PHE A 1 98 ? -3.735 3.391 -23.644 1.00 82.06 98 PHE A N 1
ATOM 804 C CA . PHE A 1 98 ? -3.675 3.063 -22.220 1.00 82.06 98 PHE A CA 1
ATOM 805 C C . PHE A 1 98 ? -3.500 4.312 -21.349 1.00 82.06 98 PHE A C 1
ATOM 807 O O . PHE A 1 98 ? -4.205 4.467 -20.352 1.00 82.06 98 PHE A O 1
ATOM 814 N N . SER A 1 99 ? -2.605 5.222 -21.746 1.00 80.62 99 SER A N 1
ATOM 815 C CA . SER A 1 99 ? -2.400 6.505 -21.070 1.00 80.62 99 SER A CA 1
ATOM 816 C C . SER A 1 99 ? -3.699 7.318 -21.029 1.00 80.62 99 SER A C 1
ATOM 818 O O . SER A 1 99 ? -4.152 7.710 -19.954 1.00 80.62 99 SER A O 1
ATOM 820 N N . LEU A 1 100 ? -4.369 7.479 -22.177 1.00 83.44 100 LEU A N 1
ATOM 821 C CA . LEU A 1 100 ? -5.631 8.213 -22.281 1.00 83.44 100 LEU A CA 1
ATOM 822 C C . LEU A 1 100 ? -6.745 7.590 -21.425 1.00 83.44 100 LEU A C 1
ATOM 824 O O . LEU A 1 100 ? -7.451 8.299 -20.706 1.00 83.44 100 LEU A O 1
ATOM 828 N N . PHE A 1 101 ? -6.884 6.264 -21.458 1.00 84.62 101 PHE A N 1
ATOM 829 C CA . PHE A 1 101 ? -7.846 5.547 -20.624 1.00 84.62 101 PHE A CA 1
ATOM 830 C C . PHE A 1 101 ? -7.584 5.773 -19.127 1.00 84.62 101 PHE A C 1
ATOM 832 O O . PHE A 1 101 ? -8.520 6.004 -18.358 1.00 84.62 101 PHE A O 1
ATOM 839 N N . MET A 1 102 ? -6.314 5.766 -18.711 1.00 80.00 102 MET A N 1
ATOM 840 C CA . MET A 1 102 ? -5.931 6.020 -17.321 1.00 80.00 102 MET A CA 1
ATOM 841 C C . MET A 1 102 ? -6.202 7.460 -16.884 1.00 80.00 102 MET A C 1
ATOM 843 O O . MET A 1 102 ? -6.670 7.664 -15.763 1.00 80.00 102 MET A O 1
ATOM 847 N N . PHE A 1 103 ? -6.028 8.449 -17.765 1.00 77.75 103 PHE A N 1
ATOM 848 C CA . PHE A 1 103 ? -6.468 9.820 -17.489 1.00 77.75 103 PHE A CA 1
ATOM 849 C C . PHE A 1 103 ? -7.975 9.881 -17.208 1.00 77.75 103 PHE A C 1
ATOM 851 O O . PHE A 1 103 ? -8.387 10.474 -16.211 1.00 77.75 103 PHE A O 1
ATOM 858 N N . ILE A 1 104 ? -8.805 9.218 -18.022 1.00 81.88 104 ILE A N 1
ATOM 859 C CA . ILE A 1 104 ? -10.262 9.165 -17.803 1.00 81.88 104 ILE A CA 1
ATOM 860 C C . ILE A 1 104 ? -10.590 8.501 -16.457 1.00 81.88 104 ILE A C 1
ATOM 862 O O . ILE A 1 104 ? -11.474 8.964 -15.731 1.00 81.88 104 ILE A O 1
ATOM 866 N N . HIS A 1 105 ? -9.865 7.440 -16.096 1.00 78.31 105 HIS A N 1
ATOM 867 C CA . HIS A 1 105 ? -10.026 6.783 -14.801 1.00 78.31 105 HIS A CA 1
ATOM 868 C C . HIS A 1 105 ? -9.664 7.713 -13.631 1.00 78.31 105 HIS A C 1
ATOM 870 O O . HIS A 1 105 ? -10.418 7.789 -12.663 1.00 78.31 105 HIS A O 1
ATOM 876 N N . LEU A 1 106 ? -8.562 8.465 -13.728 1.00 77.00 106 LEU A N 1
ATOM 877 C CA . LEU A 1 106 ? -8.157 9.448 -12.716 1.00 77.00 106 LEU A CA 1
ATOM 878 C C . LEU A 1 106 ? -9.222 10.539 -12.524 1.00 77.00 106 LEU A C 1
ATOM 880 O O . LEU A 1 106 ? -9.517 10.923 -11.395 1.00 77.00 106 LEU A O 1
ATOM 884 N N . PHE A 1 107 ? -9.843 11.018 -13.606 1.00 72.38 107 PHE A N 1
ATOM 885 C CA . PHE A 1 107 ? -10.928 12.000 -13.504 1.00 72.38 107 PHE A CA 1
ATOM 886 C C . PHE A 1 107 ? -12.159 11.449 -12.782 1.00 72.38 107 PHE A C 1
ATOM 888 O O . PHE A 1 107 ? -12.808 12.188 -12.036 1.00 72.38 107 PHE A O 1
ATOM 895 N N . ARG A 1 108 ? -12.457 10.159 -12.975 1.00 72.69 108 ARG A N 1
ATOM 896 C CA . ARG A 1 108 ? -13.552 9.472 -12.286 1.00 72.69 108 ARG A CA 1
ATOM 897 C C . ARG A 1 108 ? -13.290 9.303 -10.790 1.00 72.69 108 ARG A C 1
ATOM 899 O O . ARG A 1 108 ? -14.253 9.161 -10.042 1.00 72.69 108 ARG A O 1
ATOM 906 N N . SER A 1 109 ? -12.036 9.298 -10.340 1.00 69.38 109 SER A N 1
ATOM 907 C CA . SER A 1 109 ? -11.762 9.018 -8.936 1.00 69.38 109 SER A CA 1
ATOM 908 C C . SER A 1 109 ? -12.190 10.164 -8.017 1.00 69.38 109 SER A C 1
ATOM 910 O O . SER A 1 109 ? -12.010 11.353 -8.310 1.00 69.38 109 SER A O 1
ATOM 912 N N . GLU A 1 110 ? -12.773 9.799 -6.873 1.00 66.19 110 GLU A N 1
ATOM 913 C CA . GLU A 1 110 ? -13.213 10.723 -5.819 1.00 66.19 110 GLU A CA 1
ATOM 914 C C . GLU A 1 110 ? -12.031 11.242 -4.975 1.00 66.19 110 GLU A C 1
ATOM 916 O O . GLU A 1 110 ? -12.139 11.460 -3.771 1.00 66.19 110 GLU A O 1
ATOM 921 N N . MET A 1 111 ? -10.858 11.427 -5.586 1.00 69.75 111 MET A N 1
ATOM 922 C CA . MET A 1 111 ? -9.716 12.050 -4.922 1.00 69.75 111 MET A CA 1
ATOM 923 C C . MET A 1 111 ? -9.916 13.561 -4.758 1.00 69.75 111 MET A C 1
ATOM 925 O O . MET A 1 111 ? -10.589 14.214 -5.557 1.00 69.75 111 MET A O 1
ATOM 929 N N . SER A 1 112 ? -9.286 14.146 -3.738 1.00 75.19 112 SER A N 1
ATOM 930 C CA . SER A 1 112 ? -9.258 15.601 -3.570 1.00 75.19 112 SER A CA 1
ATOM 931 C C . SER A 1 112 ? -8.596 16.280 -4.778 1.00 75.19 112 SER A C 1
ATOM 933 O O . SER A 1 112 ? -7.669 15.737 -5.382 1.00 75.19 112 SER A O 1
ATOM 935 N N . SER A 1 113 ? -9.045 17.485 -5.140 1.00 77.12 113 SER A N 1
ATOM 936 C CA . SER A 1 113 ? -8.570 18.195 -6.342 1.00 77.12 113 SER A CA 1
ATOM 937 C C . SER A 1 113 ? -7.049 18.400 -6.369 1.00 77.12 113 SER A C 1
ATOM 939 O O . SER A 1 113 ? -6.433 18.309 -7.428 1.00 77.12 113 SER A O 1
ATOM 941 N N . SER A 1 114 ? -6.434 18.608 -5.199 1.00 79.06 114 SER A N 1
ATOM 942 C CA . SER A 1 114 ? -4.976 18.714 -5.047 1.00 79.06 114 SER A CA 1
ATOM 943 C C . SER A 1 114 ? -4.264 17.391 -5.358 1.00 79.06 114 SER A C 1
ATOM 945 O O . SER A 1 114 ? -3.298 17.368 -6.120 1.00 79.06 114 SER A O 1
ATOM 947 N N . ALA A 1 115 ? -4.795 16.265 -4.866 1.00 78.38 115 ALA A N 1
ATOM 948 C CA . ALA A 1 115 ? -4.248 14.946 -5.166 1.00 78.38 115 ALA A CA 1
ATOM 949 C C . ALA A 1 115 ? -4.366 14.617 -6.661 1.00 78.38 115 ALA A C 1
ATOM 951 O O . ALA A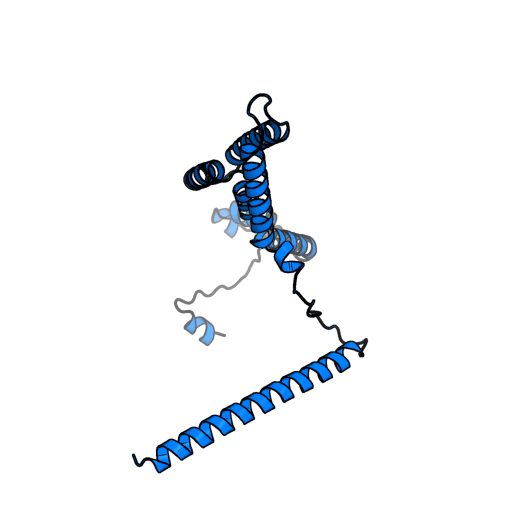 1 115 ? -3.393 14.149 -7.251 1.00 78.38 115 ALA A O 1
ATOM 952 N N . LYS A 1 116 ? -5.506 14.926 -7.302 1.00 80.31 116 LYS A N 1
ATOM 953 C CA . LYS A 1 116 ? -5.673 14.719 -8.753 1.00 80.31 116 LYS A CA 1
ATOM 954 C C . LYS A 1 116 ? -4.595 15.439 -9.553 1.00 80.31 116 LYS A C 1
ATOM 956 O O . LYS A 1 116 ? -4.024 14.835 -10.452 1.00 80.31 116 LYS A O 1
ATOM 961 N N . LEU A 1 117 ? -4.273 16.687 -9.201 1.00 81.62 117 LEU A N 1
ATOM 962 C CA . LEU A 1 117 ? -3.234 17.462 -9.881 1.00 81.62 117 LEU A CA 1
ATOM 963 C C . LEU A 1 117 ? -1.844 16.822 -9.732 1.00 81.62 117 LEU A C 1
ATOM 965 O O . LEU A 1 117 ? -1.118 16.691 -10.716 1.00 81.62 117 LEU A O 1
ATOM 969 N N . THR A 1 118 ? -1.486 16.376 -8.523 1.00 85.88 118 THR A N 1
ATOM 970 C CA . THR A 1 118 ? -0.213 15.677 -8.285 1.00 85.88 118 THR A CA 1
ATOM 971 C C . THR A 1 118 ? -0.119 14.390 -9.105 1.00 85.88 118 THR A C 1
ATOM 973 O O . THR A 1 118 ? 0.896 14.142 -9.756 1.00 85.88 118 THR A O 1
ATOM 976 N N . TRP A 1 119 ? -1.182 13.585 -9.121 1.00 85.69 119 TRP A N 1
ATOM 977 C CA . TRP A 1 119 ? -1.213 12.328 -9.868 1.00 85.69 119 TRP A CA 1
ATOM 978 C C . TRP A 1 119 ? -1.242 12.534 -11.382 1.00 85.69 119 TRP A C 1
ATOM 980 O O . TRP A 1 119 ? -0.605 11.765 -12.097 1.00 85.69 119 TRP A O 1
ATOM 990 N N . LEU A 1 120 ? -1.895 13.593 -11.864 1.00 83.31 120 LEU A N 1
ATOM 991 C CA . LEU A 1 120 ? -1.893 13.991 -13.271 1.00 83.31 120 LEU A CA 1
ATOM 992 C C . LEU A 1 120 ? -0.469 14.294 -13.751 1.00 83.31 120 LEU A C 1
ATOM 994 O O . LEU A 1 120 ? -0.025 13.761 -14.767 1.00 83.31 120 LEU A O 1
ATOM 998 N N . PHE A 1 121 ? 0.265 15.105 -12.985 1.00 84.12 121 PHE A N 1
ATOM 999 C CA . PHE A 1 121 ? 1.644 15.469 -13.305 1.00 84.12 121 PHE A CA 1
ATOM 1000 C C . PHE A 1 121 ? 2.566 14.243 -13.299 1.00 84.12 121 PHE A C 1
ATOM 1002 O O . PHE A 1 121 ? 3.376 14.051 -14.203 1.00 84.12 121 PHE A O 1
ATOM 1009 N N . MET A 1 122 ? 2.396 13.365 -12.310 1.00 83.69 122 MET A N 1
ATOM 1010 C CA . MET A 1 122 ? 3.173 12.135 -12.206 1.00 83.69 122 MET A CA 1
ATOM 1011 C C . MET A 1 122 ? 2.865 11.134 -13.333 1.00 83.69 122 MET A C 1
ATOM 1013 O O . MET A 1 122 ? 3.790 10.534 -13.881 1.00 83.69 122 MET A O 1
ATOM 1017 N N . MET A 1 123 ? 1.594 10.968 -13.717 1.00 82.88 123 MET A N 1
ATOM 1018 C CA . MET A 1 123 ? 1.206 10.133 -14.862 1.00 82.88 123 MET A CA 1
ATOM 1019 C C . MET A 1 123 ? 1.726 10.682 -16.191 1.00 82.88 123 MET A C 1
ATOM 1021 O O . MET A 1 123 ? 2.058 9.891 -17.068 1.00 82.88 123 MET A O 1
ATOM 1025 N N . GLY A 1 124 ? 1.844 12.006 -16.332 1.00 78.38 124 GLY A N 1
ATOM 1026 C CA . GLY A 1 124 ? 2.461 12.626 -17.505 1.00 78.38 124 GLY A CA 1
ATOM 1027 C C . GLY A 1 124 ? 3.931 12.234 -17.688 1.00 78.38 124 GLY A C 1
ATOM 1028 O O . GLY A 1 124 ? 4.374 12.053 -18.817 1.00 78.38 124 GLY A O 1
ATOM 1029 N N . LEU A 1 125 ? 4.671 12.045 -16.589 1.00 81.69 125 LEU A N 1
ATOM 1030 C CA . LEU A 1 125 ? 6.058 11.567 -16.628 1.00 81.69 125 LEU A CA 1
ATOM 1031 C C . LEU A 1 125 ? 6.146 10.055 -16.881 1.00 81.69 125 LEU A C 1
ATOM 1033 O O . LEU A 1 125 ? 6.926 9.610 -17.719 1.00 81.69 125 LEU A O 1
ATOM 1037 N N . PHE A 1 126 ? 5.362 9.258 -16.148 1.00 81.31 126 PHE A N 1
ATOM 1038 C CA . PHE A 1 126 ? 5.410 7.797 -16.236 1.00 81.31 126 PHE A CA 1
ATOM 1039 C C . PHE A 1 126 ? 4.005 7.179 -16.134 1.00 81.31 126 PHE A C 1
ATOM 1041 O O . PHE A 1 126 ? 3.597 6.755 -15.046 1.00 81.31 126 PHE A O 1
ATOM 1048 N N . PRO A 1 127 ? 3.263 7.052 -17.249 1.00 74.56 127 PRO A N 1
ATOM 1049 C CA . PRO A 1 127 ? 1.845 6.691 -17.206 1.00 74.56 127 PRO A CA 1
ATOM 1050 C C . PRO A 1 127 ? 1.610 5.295 -16.617 1.00 74.56 127 PRO A C 1
ATOM 1052 O O . PRO A 1 127 ? 0.720 5.117 -15.789 1.00 74.56 127 PRO A O 1
ATOM 1055 N N . ILE A 1 128 ? 2.441 4.305 -16.960 1.00 80.44 128 ILE A N 1
ATOM 1056 C CA . ILE A 1 128 ? 2.259 2.913 -16.515 1.00 80.44 128 ILE A CA 1
ATOM 1057 C C . ILE A 1 128 ? 2.528 2.701 -15.013 1.00 80.44 128 ILE A C 1
ATOM 1059 O O . ILE A 1 128 ? 1.617 2.255 -14.306 1.00 80.44 128 ILE A O 1
ATOM 1063 N N . PRO A 1 129 ? 3.729 2.992 -14.477 1.00 81.12 129 PRO A N 1
ATOM 1064 C CA . PRO A 1 129 ? 4.019 2.726 -13.068 1.00 81.12 129 PRO A CA 1
ATOM 1065 C C . PRO A 1 129 ? 3.193 3.621 -12.133 1.00 81.12 129 PRO A C 1
ATOM 1067 O O . PRO A 1 129 ? 2.767 3.158 -11.073 1.00 81.12 129 PRO A O 1
ATOM 1070 N N . MET A 1 130 ? 2.892 4.863 -12.534 1.00 80.81 130 MET A N 1
ATOM 1071 C CA . MET A 1 130 ? 2.080 5.767 -11.716 1.00 80.81 130 MET A CA 1
ATOM 1072 C C . MET A 1 130 ? 0.607 5.366 -11.678 1.00 80.81 130 MET A C 1
ATOM 1074 O O . MET A 1 130 ? -0.006 5.483 -10.620 1.00 80.81 130 MET A O 1
ATOM 1078 N N . SER A 1 131 ? 0.049 4.810 -12.759 1.00 78.38 131 SER A N 1
ATOM 1079 C CA . SER A 1 131 ? -1.326 4.283 -12.760 1.00 78.38 131 SER A CA 1
ATOM 1080 C C . SER A 1 131 ? -1.531 3.162 -11.752 1.00 78.38 131 SER A C 1
ATOM 1082 O O . SER A 1 131 ? -2.526 3.135 -11.031 1.00 78.38 131 SER A O 1
ATOM 1084 N N . ILE A 1 132 ? -0.565 2.252 -11.641 1.00 77.50 132 ILE A N 1
ATOM 1085 C CA . ILE A 1 132 ? -0.651 1.151 -10.677 1.00 77.50 132 ILE A CA 1
ATOM 1086 C C . ILE A 1 132 ? -0.396 1.624 -9.255 1.00 77.50 132 ILE A C 1
ATOM 1088 O O . ILE A 1 132 ? -1.053 1.147 -8.334 1.00 77.50 132 ILE A O 1
ATOM 1092 N N . MET A 1 133 ? 0.499 2.592 -9.069 1.00 77.31 133 MET A N 1
ATOM 1093 C CA . MET A 1 133 ? 0.711 3.238 -7.777 1.00 77.31 133 MET A CA 1
ATOM 1094 C C . MET A 1 133 ? -0.548 3.985 -7.301 1.00 77.31 133 MET A C 1
ATOM 1096 O O . MET A 1 133 ? -0.908 3.889 -6.125 1.00 77.31 133 MET A O 1
ATOM 1100 N N . LEU A 1 134 ? -1.256 4.664 -8.206 1.00 76.25 134 LEU A N 1
ATOM 1101 C CA . LEU A 1 134 ? -2.534 5.310 -7.922 1.00 76.25 134 LEU A CA 1
ATOM 1102 C C . LEU A 1 134 ? -3.599 4.276 -7.553 1.00 76.25 134 LEU A C 1
ATOM 1104 O O . LEU A 1 134 ? -4.179 4.358 -6.476 1.00 76.25 134 LEU A O 1
ATOM 1108 N N . TRP A 1 135 ? -3.797 3.260 -8.396 1.00 73.38 135 TRP A N 1
ATOM 1109 C CA . TRP A 1 135 ? -4.739 2.172 -8.126 1.00 73.38 135 TRP A CA 1
ATOM 1110 C C . TRP A 1 135 ? -4.437 1.460 -6.805 1.00 73.38 135 TRP A C 1
ATOM 1112 O O . TRP A 1 135 ? -5.345 1.038 -6.094 1.00 73.38 135 TRP A O 1
ATOM 1122 N N . TYR A 1 136 ? -3.158 1.345 -6.450 1.00 68.62 136 TYR A N 1
ATOM 1123 C CA . TYR A 1 136 ? -2.719 0.792 -5.178 1.00 68.62 136 TYR A CA 1
ATOM 1124 C C . TYR A 1 136 ? -3.074 1.692 -3.987 1.00 68.62 136 TYR A C 1
ATOM 1126 O O . TYR A 1 136 ? -3.505 1.183 -2.952 1.00 68.62 136 TYR A O 1
ATOM 1134 N N . THR A 1 137 ? -2.907 3.007 -4.144 1.00 68.12 137 THR A N 1
ATOM 1135 C CA . THR A 1 137 ? -3.258 4.020 -3.136 1.00 68.12 137 THR A CA 1
ATOM 1136 C C . THR A 1 137 ? -4.771 4.074 -2.932 1.00 68.12 137 THR A C 1
ATOM 1138 O O . THR A 1 137 ? -5.235 4.013 -1.802 1.00 68.12 137 THR A O 1
ATOM 1141 N N . GLU A 1 138 ? -5.551 4.079 -4.014 1.00 64.44 138 GLU A N 1
ATOM 1142 C CA . GLU A 1 138 ? -7.016 4.015 -3.956 1.00 64.44 138 GLU A CA 1
ATOM 1143 C C . GLU A 1 138 ? -7.522 2.695 -3.368 1.00 64.44 138 GLU A C 1
ATOM 1145 O O . GLU A 1 138 ? -8.554 2.663 -2.697 1.00 64.44 138 GLU A O 1
ATOM 1150 N N . ARG A 1 139 ? -6.809 1.585 -3.598 1.00 61.88 139 ARG A N 1
ATOM 1151 C CA . ARG A 1 139 ? -7.251 0.278 -3.106 1.00 61.88 139 ARG A CA 1
ATOM 1152 C C . ARG A 1 139 ? -7.114 0.077 -1.611 1.00 61.88 139 ARG A C 1
ATOM 1154 O O . ARG A 1 139 ? -7.677 -0.917 -1.162 1.00 61.88 139 ARG A O 1
ATOM 1161 N N . ASP A 1 140 ? -6.374 0.923 -0.888 1.00 57.38 140 ASP A N 1
ATOM 1162 C CA . ASP A 1 140 ? -6.222 0.965 0.578 1.00 57.38 140 ASP A CA 1
ATOM 1163 C C . ASP A 1 140 ? -6.653 -0.332 1.309 1.00 57.38 140 ASP A C 1
ATOM 1165 O O . ASP A 1 140 ? -7.543 -0.379 2.166 1.00 57.38 140 ASP A O 1
ATOM 1169 N N . ALA A 1 141 ? -6.037 -1.457 0.910 1.00 53.44 141 ALA A N 1
ATOM 1170 C CA . ALA A 1 141 ? -6.602 -2.798 1.127 1.00 53.44 141 ALA A CA 1
ATOM 1171 C C . ALA A 1 141 ? -6.670 -3.195 2.614 1.00 53.44 141 ALA A C 1
ATOM 1173 O O . ALA A 1 141 ? -7.345 -4.161 2.988 1.00 53.44 141 ALA A O 1
ATOM 1174 N N . GLY A 1 142 ? -5.974 -2.436 3.468 1.00 55.22 142 GLY A N 1
ATOM 1175 C CA . GLY A 1 142 ? -6.023 -2.572 4.918 1.00 55.22 142 GLY A CA 1
ATOM 1176 C C . GLY A 1 142 ? -7.398 -2.231 5.487 1.00 55.22 142 GLY A C 1
ATOM 1177 O O . GLY A 1 142 ? -7.935 -3.012 6.271 1.00 55.22 142 GLY A O 1
ATOM 1178 N N . HIS A 1 143 ? -8.011 -1.127 5.051 1.00 57.62 143 HIS A N 1
ATOM 1179 C CA . HIS A 1 143 ? -9.303 -0.703 5.589 1.00 57.62 143 HIS A CA 1
ATOM 1180 C C . HIS A 1 143 ? -10.457 -1.534 5.051 1.00 57.62 143 HIS A C 1
ATOM 1182 O O . HIS A 1 143 ? -11.361 -1.857 5.815 1.00 57.62 143 HIS A O 1
ATOM 1188 N N . ILE A 1 144 ? -10.417 -1.940 3.780 1.00 65.06 144 ILE A N 1
ATOM 1189 C CA . ILE A 1 144 ? -11.491 -2.748 3.186 1.00 65.06 144 ILE A CA 1
ATOM 1190 C C . ILE A 1 144 ? -11.595 -4.097 3.904 1.00 65.06 144 ILE A C 1
ATOM 1192 O O . ILE A 1 144 ? -12.678 -4.465 4.345 1.00 65.06 144 ILE A O 1
ATOM 1196 N N . THR A 1 145 ? -10.468 -4.775 4.139 1.00 67.56 145 THR A N 1
ATOM 1197 C CA . THR A 1 145 ? -10.455 -6.075 4.830 1.00 67.56 145 THR A CA 1
ATOM 1198 C C . THR A 1 145 ? -10.933 -5.964 6.281 1.00 67.56 145 THR A C 1
ATOM 1200 O O . THR A 1 145 ? -11.711 -6.797 6.745 1.00 67.56 145 THR A O 1
ATOM 1203 N N . VAL A 1 146 ? -10.490 -4.933 7.010 1.00 70.81 146 VAL A N 1
ATOM 1204 C CA . VAL A 1 146 ? -10.918 -4.696 8.399 1.00 70.81 146 VAL A CA 1
ATOM 1205 C C . VAL A 1 146 ? -12.400 -4.326 8.454 1.00 70.81 146 VAL A C 1
ATOM 1207 O O . VAL A 1 146 ? -13.128 -4.861 9.285 1.00 70.81 146 VAL A O 1
ATOM 1210 N N . ARG A 1 147 ? -12.866 -3.472 7.539 1.00 72.31 147 ARG A N 1
ATOM 1211 C CA . ARG A 1 147 ? -14.266 -3.054 7.420 1.00 72.31 147 ARG A CA 1
ATOM 1212 C C . ARG A 1 147 ? -15.179 -4.220 7.060 1.00 72.31 147 ARG A C 1
ATOM 1214 O O . ARG A 1 147 ? -16.234 -4.367 7.666 1.00 72.31 147 ARG A O 1
ATOM 1221 N N . ASP A 1 148 ? -14.777 -5.061 6.114 1.00 76.81 148 ASP A N 1
ATOM 1222 C CA . ASP A 1 148 ? -15.571 -6.209 5.676 1.00 76.81 148 ASP A CA 1
ATOM 1223 C C . ASP A 1 148 ? -15.609 -7.295 6.754 1.00 76.81 148 ASP A C 1
ATOM 1225 O O . ASP A 1 148 ? -16.671 -7.857 7.021 1.00 76.81 148 ASP A O 1
ATOM 1229 N N . ARG A 1 149 ? -14.495 -7.517 7.463 1.00 80.94 149 ARG A N 1
ATOM 1230 C CA . ARG A 1 149 ? -14.475 -8.374 8.653 1.00 80.94 149 ARG A CA 1
ATOM 1231 C C . ARG A 1 149 ? -15.375 -7.823 9.755 1.00 80.94 149 ARG A C 1
ATOM 1233 O O . ARG A 1 149 ? -16.159 -8.583 10.313 1.00 80.94 149 ARG A O 1
ATOM 1240 N N . MET A 1 150 ? -15.289 -6.527 10.054 1.00 78.38 150 MET A N 1
ATOM 1241 C CA . MET A 1 150 ? -16.121 -5.885 11.073 1.00 78.38 150 MET A CA 1
ATOM 1242 C C . MET A 1 150 ? -17.608 -5.991 10.716 1.00 78.38 150 MET A C 1
ATOM 1244 O O . MET A 1 150 ? -18.397 -6.408 11.556 1.00 78.38 150 MET A O 1
ATOM 1248 N N . ARG A 1 151 ? -17.995 -5.727 9.458 1.00 80.00 151 ARG A N 1
ATOM 1249 C CA . ARG A 1 151 ? -19.373 -5.953 8.986 1.00 80.00 151 ARG A CA 1
ATOM 1250 C C . ARG A 1 151 ? -19.794 -7.414 9.093 1.00 80.00 151 ARG A C 1
ATOM 1252 O O . ARG A 1 151 ? -20.930 -7.683 9.466 1.00 80.00 151 ARG A O 1
ATOM 1259 N N . GLY A 1 152 ? -18.898 -8.347 8.770 1.00 80.50 152 GLY A N 1
ATOM 1260 C CA . GLY A 1 152 ? -19.148 -9.779 8.910 1.00 80.50 152 GLY A CA 1
ATOM 1261 C C . GLY A 1 152 ? -19.448 -10.168 10.356 1.00 80.50 152 GLY A C 1
ATOM 1262 O O . GLY A 1 152 ? -20.441 -10.847 10.606 1.00 80.50 152 GLY A O 1
ATOM 1263 N N . LEU A 1 153 ? -18.645 -9.676 11.304 1.00 79.94 153 LEU A N 1
ATOM 1264 C CA . LEU A 1 153 ? -18.875 -9.870 12.735 1.00 79.94 153 LEU A CA 1
ATOM 1265 C C . LEU A 1 153 ? -20.193 -9.226 13.170 1.00 79.94 153 LEU A C 1
ATOM 1267 O O . LEU A 1 153 ? -21.032 -9.929 13.712 1.00 79.94 153 LEU A O 1
ATOM 1271 N N . ILE A 1 154 ? -20.420 -7.945 12.858 1.00 79.75 154 ILE A N 1
ATOM 1272 C CA . ILE A 1 154 ? -21.662 -7.225 13.190 1.00 79.75 154 ILE A CA 1
ATOM 1273 C C . ILE A 1 154 ? -22.889 -7.988 12.683 1.00 79.75 154 ILE A C 1
ATOM 1275 O O . ILE A 1 154 ? -23.835 -8.178 13.435 1.00 79.75 154 ILE A O 1
ATOM 1279 N N . ARG A 1 155 ? -22.869 -8.501 11.447 1.00 79.12 155 ARG A N 1
ATOM 1280 C CA . ARG A 1 155 ? -23.976 -9.293 10.887 1.00 79.12 155 ARG A CA 1
ATOM 1281 C C . ARG A 1 155 ? -24.199 -10.608 11.643 1.00 79.12 155 ARG A C 1
ATOM 1283 O O . ARG A 1 155 ? -25.339 -11.043 11.786 1.00 79.12 155 ARG A O 1
ATOM 1290 N N . GLN A 1 156 ? -23.129 -11.236 12.128 1.00 80.12 156 GLN A N 1
ATOM 1291 C CA . GLN A 1 156 ? -23.201 -12.456 12.934 1.00 80.12 156 GLN A CA 1
ATOM 1292 C C . GLN A 1 156 ? -23.641 -12.201 14.379 1.00 80.12 156 GLN A C 1
ATOM 1294 O O . GLN A 1 156 ? -24.229 -13.092 14.974 1.00 80.12 156 GLN A O 1
ATOM 1299 N N . THR A 1 157 ? -23.383 -11.033 14.966 1.00 78.81 157 THR A N 1
ATOM 1300 C CA . THR A 1 157 ? -23.840 -10.703 16.328 1.00 78.81 157 THR A CA 1
ATOM 1301 C C . THR A 1 157 ? -25.147 -9.925 16.369 1.00 78.81 157 THR A C 1
ATOM 1303 O O . THR A 1 157 ? -25.775 -9.906 17.421 1.00 78.81 157 THR A O 1
ATOM 1306 N N . HIS A 1 158 ? -25.611 -9.363 15.250 1.00 75.94 158 HIS A N 1
ATOM 1307 C CA . HIS A 1 158 ? -26.829 -8.549 15.188 1.00 75.94 158 HIS A CA 1
ATOM 1308 C C . HIS A 1 158 ? -28.052 -9.259 15.781 1.00 75.94 158 HIS A C 1
ATOM 1310 O O . HIS A 1 158 ? -28.811 -8.669 16.536 1.00 75.94 158 HIS A O 1
ATOM 1316 N N . HIS A 1 159 ? -28.223 -10.552 15.497 1.00 75.81 159 HIS A N 1
ATOM 1317 C CA . HIS A 1 159 ? -29.345 -11.333 16.028 1.00 75.81 159 HIS A CA 1
ATOM 1318 C C . HIS A 1 159 ? -29.219 -11.675 17.523 1.00 75.81 159 HIS A C 1
ATOM 1320 O O . HIS A 1 159 ? -30.181 -12.148 18.116 1.00 75.81 159 HIS A O 1
ATOM 1326 N N . LYS A 1 160 ? -28.041 -11.478 18.130 1.00 77.88 160 LYS A N 1
ATOM 1327 C CA . LYS A 1 160 ? -27.786 -11.766 19.549 1.00 77.88 160 LYS A CA 1
ATOM 1328 C C . LYS A 1 160 ? -28.025 -10.562 20.459 1.00 77.88 160 LYS A C 1
ATOM 1330 O O . LYS A 1 160 ? -28.128 -10.753 21.664 1.00 77.88 160 LYS A O 1
ATOM 1335 N N . LEU A 1 161 ? -28.085 -9.351 19.903 1.00 75.75 161 LEU A N 1
ATOM 1336 C CA . LEU A 1 161 ? -28.351 -8.115 20.640 1.00 75.75 161 LEU A CA 1
ATOM 1337 C C . LEU A 1 161 ? -29.630 -7.460 20.087 1.00 75.75 161 LEU A C 1
ATOM 1339 O O . LEU A 1 161 ? -29.539 -6.459 19.374 1.00 75.75 161 LEU A O 1
ATOM 1343 N N . PRO A 1 162 ? -30.818 -8.034 20.353 1.00 78.31 162 PRO A N 1
ATOM 1344 C CA . PRO A 1 162 ? -32.071 -7.403 19.967 1.00 78.31 162 PRO A CA 1
ATOM 1345 C C . PRO A 1 162 ? -32.243 -6.076 20.715 1.00 78.31 162 PRO A C 1
ATOM 1347 O O . PRO A 1 162 ? -32.013 -5.993 21.921 1.00 78.31 162 PRO A O 1
ATOM 1350 N N . GLN A 1 163 ? -32.648 -5.040 19.986 1.00 79.94 163 GLN A N 1
ATOM 1351 C CA . GLN A 1 163 ? -33.041 -3.769 20.579 1.00 79.94 163 GLN A CA 1
ATOM 1352 C C . GLN A 1 163 ? -34.433 -3.899 21.193 1.00 79.94 163 GLN A C 1
ATOM 1354 O O . GLN A 1 163 ? -35.363 -4.358 20.531 1.00 79.94 163 GLN A O 1
ATOM 1359 N N . ASP A 1 164 ? -34.579 -3.416 22.420 1.00 80.56 164 ASP A N 1
ATOM 1360 C CA . ASP A 1 164 ? -35.880 -3.225 23.050 1.00 80.56 164 ASP A CA 1
ATOM 1361 C C . ASP A 1 164 ? -36.566 -1.967 22.482 1.00 80.56 164 ASP A C 1
ATOM 1363 O O . ASP A 1 164 ? -36.004 -0.863 22.523 1.00 80.56 164 ASP A O 1
ATOM 1367 N N . GLU A 1 165 ? -37.764 -2.134 21.914 1.00 77.75 165 GLU A N 1
ATOM 1368 C CA . GLU A 1 165 ? -38.566 -1.035 21.364 1.00 77.75 165 GLU A CA 1
ATOM 1369 C C . GLU A 1 165 ? -39.049 -0.053 22.437 1.00 77.75 165 GLU A C 1
ATOM 1371 O O . GLU A 1 165 ? -39.267 1.121 22.120 1.00 77.75 165 GLU A O 1
ATOM 1376 N N . GLU A 1 166 ? -39.209 -0.496 23.686 1.00 79.00 166 GLU A N 1
ATOM 1377 C CA . GLU A 1 166 ? -39.676 0.362 24.778 1.00 79.00 166 GLU A CA 1
ATOM 1378 C C . GLU A 1 166 ? -38.638 1.438 25.109 1.00 79.00 166 GLU A C 1
ATOM 1380 O O . GLU A 1 166 ? -38.984 2.604 25.306 1.00 79.00 166 GLU A O 1
ATOM 1385 N N . VAL A 1 167 ? -37.351 1.083 25.039 1.00 79.56 167 VAL A N 1
ATOM 1386 C CA . VAL A 1 167 ? -36.238 2.018 25.254 1.00 79.56 167 VAL A CA 1
ATOM 1387 C C . VAL A 1 167 ? -36.179 3.073 24.147 1.00 79.56 167 VAL A C 1
ATOM 1389 O O . VAL A 1 167 ? -35.949 4.245 24.426 1.00 79.56 167 VAL A O 1
ATOM 1392 N N . LEU A 1 168 ? -36.444 2.702 22.889 1.00 75.56 168 LEU A N 1
ATOM 1393 C CA . LEU A 1 168 ? -36.456 3.646 21.762 1.00 75.56 168 LEU A CA 1
ATOM 1394 C C . LEU A 1 168 ? -37.624 4.643 21.813 1.00 75.56 168 LEU A C 1
ATOM 1396 O O . LEU A 1 168 ? -37.513 5.740 21.266 1.00 75.56 168 LEU A O 1
ATOM 1400 N N . LYS A 1 169 ? -38.741 4.259 22.440 1.00 76.56 169 LYS A N 1
ATOM 1401 C CA . LYS A 1 169 ? -39.930 5.105 22.628 1.00 76.56 169 LYS A CA 1
ATOM 1402 C C . LYS A 1 169 ? -39.902 5.864 23.958 1.00 76.56 169 LYS A C 1
ATOM 1404 O O . LYS A 1 169 ? -40.857 6.580 24.262 1.00 76.56 169 LYS A O 1
ATOM 1409 N N . ALA A 1 170 ? -38.824 5.738 24.737 1.00 80.00 170 ALA A N 1
ATOM 1410 C CA . ALA A 1 170 ? -38.701 6.405 26.020 1.00 80.00 170 ALA A CA 1
ATOM 1411 C C . ALA A 1 170 ? -38.815 7.935 25.852 1.00 80.00 170 ALA A C 1
ATOM 1413 O O . ALA A 1 170 ? -38.131 8.527 25.006 1.00 80.00 170 ALA A O 1
ATOM 1414 N N . PRO A 1 171 ? -39.648 8.608 26.667 1.00 71.12 171 PRO A N 1
ATOM 1415 C CA . PRO A 1 171 ? -39.894 10.042 26.538 1.00 71.12 171 PRO A CA 1
ATOM 1416 C C . PRO A 1 171 ? -38.633 10.884 26.768 1.00 71.12 171 PRO A C 1
ATOM 1418 O O . PRO A 1 171 ? -38.562 12.004 26.271 1.00 71.12 171 PRO A O 1
ATOM 1421 N N . GLU A 1 172 ? -37.638 10.355 27.481 1.00 74.31 172 GLU A N 1
ATOM 1422 C CA . GLU A 1 172 ? -36.333 10.992 27.688 1.00 74.31 172 GLU A CA 1
ATOM 1423 C C . GLU A 1 172 ? -35.565 11.178 26.371 1.00 74.31 172 GLU A C 1
ATOM 1425 O O . GLU A 1 172 ? -35.055 12.266 26.116 1.00 74.31 172 GLU A O 1
ATOM 1430 N N . ILE A 1 173 ? -35.563 10.164 25.496 1.00 73.50 173 ILE A N 1
ATOM 1431 C CA . ILE A 1 173 ? -34.859 10.186 24.201 1.00 73.50 173 ILE A CA 1
ATOM 1432 C C . ILE A 1 173 ? -35.604 11.052 23.181 1.00 73.50 173 ILE A C 1
ATOM 1434 O O . ILE A 1 173 ? -34.999 11.797 22.409 1.00 73.50 173 ILE A O 1
ATOM 1438 N N . VAL A 1 174 ? -36.936 10.965 23.180 1.00 74.56 174 VAL A N 1
ATOM 1439 C CA . VAL A 1 174 ? -37.784 11.740 22.263 1.00 74.56 174 VAL A CA 1
ATOM 1440 C C . VAL A 1 174 ? -37.715 13.236 22.588 1.00 74.56 174 VAL A C 1
ATOM 1442 O O . VAL A 1 174 ? -37.692 14.064 21.681 1.00 74.56 174 VAL A O 1
ATOM 1445 N N . LYS A 1 175 ? -37.635 13.606 23.873 1.00 74.00 175 LYS A N 1
ATOM 1446 C CA . LYS A 1 175 ? -37.531 15.011 24.300 1.00 74.00 175 LYS A CA 1
ATOM 1447 C C . LYS A 1 175 ? -36.131 15.603 24.129 1.00 74.00 175 LYS A C 1
ATOM 1449 O O . LYS A 1 175 ? -36.027 16.816 23.976 1.00 74.00 175 LYS A O 1
ATOM 1454 N N . SER A 1 176 ? -35.071 14.793 24.141 1.00 76.00 176 SER A N 1
ATOM 1455 C CA . SER A 1 176 ? -33.690 15.279 24.005 1.00 76.00 176 SER A CA 1
ATOM 1456 C C . SER A 1 176 ? -33.260 15.568 22.562 1.00 76.00 176 SER A C 1
ATOM 1458 O O . SER A 1 176 ? -32.110 15.946 22.350 1.00 76.00 176 SER A O 1
ATOM 1460 N N . ASN A 1 177 ? -34.146 15.405 21.567 1.00 76.50 177 ASN A N 1
ATOM 1461 C CA . ASN A 1 177 ? -33.855 15.597 20.135 1.00 76.50 177 ASN A CA 1
ATOM 1462 C C . ASN A 1 177 ? -32.694 14.717 19.608 1.00 76.50 177 ASN A C 1
ATOM 1464 O O . ASN A 1 177 ? -32.082 15.011 18.582 1.00 76.50 177 ASN A O 1
ATOM 1468 N N . THR A 1 178 ? -32.364 13.635 20.322 1.00 80.88 178 THR A N 1
ATOM 1469 C CA . THR A 1 178 ? -31.342 12.649 19.926 1.00 80.88 178 THR A CA 1
ATOM 1470 C C . THR A 1 178 ? -31.957 11.362 19.380 1.00 80.88 178 THR A C 1
ATOM 1472 O O . THR A 1 178 ? -31.232 10.426 19.056 1.00 80.88 178 THR A O 1
ATOM 1475 N N . ASP A 1 179 ? -33.281 11.303 19.246 1.00 81.50 179 ASP A N 1
ATOM 1476 C CA . ASP A 1 179 ? -34.042 10.152 18.755 1.00 81.50 179 ASP A CA 1
ATOM 1477 C C . ASP A 1 179 ? -33.556 9.657 17.381 1.00 81.50 179 ASP A C 1
ATOM 1479 O O . ASP A 1 179 ? -33.358 8.457 17.173 1.00 81.50 179 ASP A O 1
ATOM 1483 N N . SER A 1 180 ? -33.297 10.587 16.463 1.00 81.75 180 SER A N 1
ATOM 1484 C CA . SER A 1 180 ? -32.797 10.321 15.116 1.00 81.75 180 SER A CA 1
ATOM 1485 C C . SER A 1 180 ? -31.399 9.701 15.140 1.00 81.75 180 SER A C 1
ATOM 1487 O O . SER A 1 180 ? -31.143 8.725 14.431 1.00 81.75 180 SER A O 1
ATOM 1489 N N . LEU A 1 181 ? -30.520 10.202 16.012 1.00 84.38 181 LEU A N 1
ATOM 1490 C CA . LEU A 1 181 ? -29.172 9.672 16.206 1.00 84.38 181 LEU A CA 1
ATOM 1491 C C . LEU A 1 181 ? -29.204 8.278 16.844 1.00 84.38 181 LEU A C 1
ATOM 1493 O O . LEU A 1 181 ? -28.531 7.370 16.360 1.00 84.38 181 LEU A O 1
ATOM 1497 N N . CYS A 1 182 ? -30.012 8.086 17.887 1.00 82.81 182 CYS A N 1
ATOM 1498 C CA . CYS A 1 182 ? -30.197 6.796 18.548 1.00 82.81 182 CYS A CA 1
ATOM 1499 C C . CYS A 1 182 ? -30.712 5.736 17.562 1.00 82.81 182 CYS A C 1
ATOM 1501 O O . CYS A 1 182 ? -30.176 4.629 17.496 1.00 82.81 182 CYS A O 1
ATOM 1503 N N . ARG A 1 183 ? -31.696 6.096 16.728 1.00 81.62 183 ARG A N 1
ATOM 1504 C CA . ARG A 1 183 ? -32.234 5.215 15.683 1.00 81.62 183 ARG A CA 1
ATOM 1505 C C . ARG A 1 183 ? -31.194 4.898 14.609 1.00 81.62 183 ARG A C 1
ATOM 1507 O O . ARG A 1 183 ? -31.090 3.747 14.191 1.00 81.62 183 ARG A O 1
ATOM 1514 N N . TYR A 1 184 ? -30.410 5.892 14.194 1.00 83.50 184 TYR A N 1
ATOM 1515 C CA . TYR A 1 184 ? -29.333 5.708 13.225 1.00 83.50 184 TYR A CA 1
ATOM 1516 C C . TYR A 1 184 ? -28.227 4.788 13.758 1.00 83.50 184 TYR A C 1
ATOM 1518 O O . TYR A 1 184 ? -27.784 3.888 13.046 1.00 83.50 184 TYR A O 1
ATOM 1526 N N . LEU A 1 185 ? -27.797 4.962 15.009 1.00 81.81 185 LEU A N 1
ATOM 1527 C CA . LEU A 1 185 ? -26.772 4.122 15.637 1.00 81.81 185 LEU A CA 1
ATOM 1528 C C . LEU A 1 185 ? -27.231 2.667 15.773 1.00 81.81 185 LEU A C 1
ATOM 1530 O O . LEU A 1 185 ? -26.465 1.757 15.459 1.00 81.81 185 LEU A O 1
ATOM 1534 N N . ASN A 1 186 ? -28.495 2.460 16.148 1.00 81.06 186 ASN A N 1
ATOM 1535 C CA . ASN A 1 186 ? -29.085 1.128 16.232 1.00 81.06 186 ASN A CA 1
ATOM 1536 C C . ASN A 1 186 ? -29.239 0.453 14.852 1.00 81.06 186 ASN A C 1
ATOM 1538 O O . ASN A 1 186 ? -29.087 -0.754 14.736 1.00 81.06 186 ASN A O 1
ATOM 1542 N N . GLN A 1 187 ? -29.521 1.209 13.782 1.00 77.06 187 GLN A N 1
ATOM 1543 C CA . GLN A 1 187 ? -29.636 0.645 12.424 1.00 77.06 187 GLN A CA 1
ATOM 1544 C C . GLN A 1 187 ? -28.287 0.439 11.725 1.00 77.06 187 GLN A C 1
ATOM 1546 O O . GLN A 1 187 ? -28.142 -0.472 10.910 1.00 77.06 187 GLN A O 1
ATOM 1551 N N . SER A 1 188 ? -27.301 1.294 12.002 1.00 74.38 188 SER A N 1
ATOM 1552 C CA . SER A 1 188 ? -25.985 1.250 11.352 1.00 74.38 188 SER A CA 1
ATOM 1553 C C . SER A 1 188 ? -25.028 0.231 11.978 1.00 74.38 188 SER A C 1
ATOM 1555 O O . SER A 1 188 ? -24.039 -0.146 11.343 1.00 74.38 188 SER A O 1
ATOM 1557 N N . GLY A 1 189 ? -25.315 -0.259 13.188 1.00 69.44 189 GLY A N 1
ATOM 1558 C CA . GLY A 1 189 ? -24.467 -1.216 13.889 1.00 69.44 189 GLY A CA 1
ATOM 1559 C C . GLY A 1 189 ? -25.201 -2.039 14.943 1.00 69.44 189 GLY A C 1
ATOM 1560 O O . GLY A 1 189 ? -26.396 -1.911 15.152 1.00 69.44 189 GLY A O 1
ATOM 1561 N N . CYS A 1 190 ? -24.462 -2.918 15.617 1.00 70.38 190 CYS A N 1
ATOM 1562 C CA . CYS A 1 190 ? -24.981 -3.758 16.698 1.00 70.38 190 CYS A CA 1
ATOM 1563 C C . CYS A 1 190 ? -24.859 -3.011 18.040 1.00 70.38 190 CYS A C 1
ATOM 1565 O O . CYS A 1 190 ? -24.097 -3.419 18.915 1.00 70.38 190 CYS A O 1
ATOM 1567 N N . PHE A 1 191 ? -25.540 -1.865 18.153 1.00 80.94 191 PHE A N 1
ATOM 1568 C CA . PHE A 1 191 ? -25.453 -0.960 19.305 1.00 80.94 191 PHE A CA 1
ATOM 1569 C C . PHE A 1 191 ? -26.831 -0.753 19.945 1.00 80.94 191 PHE A C 1
ATOM 1571 O O . PHE A 1 191 ? -27.478 0.260 19.668 1.00 80.94 191 PHE A O 1
ATOM 1578 N N . PRO A 1 192 ? -27.291 -1.696 20.789 1.00 80.62 192 PRO A N 1
ATOM 1579 C CA . PRO A 1 192 ? -28.559 -1.533 21.469 1.00 80.62 192 PRO A CA 1
ATOM 1580 C C . PRO A 1 192 ? -28.479 -0.443 22.545 1.00 80.62 192 PRO A C 1
ATOM 1582 O O . PRO A 1 192 ? -27.482 -0.316 23.261 1.00 80.62 192 PRO A O 1
ATOM 1585 N N . LEU A 1 193 ? -29.551 0.329 22.671 1.00 80.56 193 LEU A N 1
ATOM 1586 C CA . LEU A 1 193 ? -29.766 1.284 23.744 1.00 80.56 193 LEU A CA 1
ATOM 1587 C C . LEU A 1 193 ? -30.299 0.572 24.982 1.00 80.56 193 LEU A C 1
ATOM 1589 O O . LEU A 1 193 ? -31.238 -0.222 24.894 1.00 80.56 193 LEU A O 1
ATOM 1593 N N . TYR A 1 194 ? -29.732 0.929 26.130 1.00 81.44 194 TYR A N 1
ATOM 1594 C CA . TYR A 1 194 ? -30.148 0.457 27.444 1.00 81.44 194 TYR A CA 1
ATOM 1595 C C . TYR A 1 194 ? -30.745 1.612 28.242 1.00 81.44 194 TYR A C 1
ATOM 1597 O O . TYR A 1 194 ? -30.292 2.750 28.136 1.00 81.44 194 TYR A O 1
ATOM 1605 N N . HIS A 1 195 ? -31.752 1.302 29.051 1.00 77.19 195 HIS A N 1
ATOM 1606 C CA . HIS A 1 195 ? -32.327 2.224 30.023 1.00 77.19 195 HIS A CA 1
ATOM 1607 C C . HIS A 1 195 ? -31.726 1.956 31.415 1.00 77.19 195 HIS A C 1
ATOM 1609 O O . HIS A 1 195 ? -31.069 0.934 31.623 1.00 77.19 195 HIS A O 1
ATOM 1615 N N . ASN A 1 196 ? -31.938 2.864 32.374 1.00 76.94 196 ASN A N 1
ATOM 1616 C CA . ASN A 1 196 ? -31.463 2.733 33.763 1.00 76.94 196 ASN A CA 1
ATOM 1617 C C . ASN A 1 196 ? -29.936 2.598 33.934 1.00 76.94 196 ASN A C 1
ATOM 1619 O O . ASN A 1 196 ? -29.454 2.040 34.921 1.00 76.94 196 ASN A O 1
ATOM 1623 N N . THR A 1 197 ? -29.149 3.138 33.005 1.00 77.19 197 THR A N 1
ATOM 1624 C CA . THR A 1 197 ? -27.695 3.213 33.170 1.00 77.19 197 THR A CA 1
ATOM 1625 C C . THR A 1 197 ? -27.334 4.368 34.099 1.00 77.19 197 THR A C 1
ATOM 1627 O O . THR A 1 197 ? -27.496 5.532 33.733 1.00 77.19 197 THR A O 1
ATOM 1630 N N . GLN A 1 198 ? -26.818 4.063 35.290 1.00 78.00 198 GLN A N 1
ATOM 1631 C CA . GLN A 1 198 ? -26.210 5.077 36.152 1.00 78.00 198 GLN A CA 1
ATOM 1632 C C . GLN A 1 198 ? -24.838 5.452 35.587 1.00 78.00 198 GLN A C 1
ATOM 1634 O O . GLN A 1 198 ? -23.962 4.597 35.451 1.00 78.00 198 GLN A O 1
ATOM 1639 N N . VAL A 1 199 ? -24.662 6.725 35.232 1.00 79.75 199 VAL A N 1
ATOM 1640 C CA . VAL A 1 199 ? -23.400 7.247 34.701 1.00 79.75 199 VAL A CA 1
ATOM 1641 C C . VAL A 1 199 ? -22.891 8.331 35.636 1.00 79.75 199 VAL A C 1
ATOM 1643 O O . VAL A 1 199 ? -23.526 9.369 35.808 1.00 79.75 199 VAL A O 1
ATOM 1646 N N . THR A 1 200 ? -21.726 8.094 36.227 1.00 84.56 200 THR A N 1
ATOM 1647 C CA . THR A 1 200 ? -21.003 9.095 37.012 1.00 84.56 200 THR A CA 1
ATOM 1648 C C . THR A 1 200 ? -19.892 9.674 36.147 1.00 84.56 200 THR A C 1
ATOM 1650 O O . THR A 1 200 ? -19.008 8.948 35.689 1.00 84.56 200 THR A O 1
ATOM 1653 N N . TYR A 1 201 ? -19.944 10.982 35.901 1.00 86.00 201 TYR A N 1
ATOM 1654 C CA . TYR A 1 201 ? -18.898 11.689 35.170 1.00 86.00 201 TYR A CA 1
ATOM 1655 C C . TYR A 1 201 ? -17.818 12.147 36.144 1.00 86.00 201 TYR A C 1
ATOM 1657 O O . TYR A 1 201 ? -18.093 12.904 37.072 1.00 86.00 201 TYR A O 1
ATOM 1665 N N . PHE A 1 202 ? -16.590 11.695 35.910 1.00 88.56 202 PHE A N 1
ATOM 1666 C CA . PHE A 1 202 ? -15.421 12.121 36.670 1.00 88.56 202 PHE A CA 1
ATOM 1667 C C . PHE A 1 202 ? -14.661 13.194 35.881 1.00 88.56 202 PHE A C 1
ATOM 1669 O O . PHE A 1 202 ? -14.472 13.022 34.673 1.00 88.56 202 PHE A O 1
ATOM 1676 N N . PRO A 1 203 ? -14.221 14.291 36.522 1.00 87.25 203 PRO A N 1
ATOM 1677 C CA . PRO A 1 203 ? -13.451 15.337 35.851 1.00 87.25 203 PRO A CA 1
ATOM 1678 C C . PRO A 1 203 ? -12.043 14.857 35.469 1.00 87.25 203 PRO A C 1
ATOM 1680 O O . PRO A 1 203 ? -11.492 15.309 34.466 1.00 87.25 203 PRO A O 1
ATOM 1683 N N . LEU A 1 204 ? -11.476 13.923 36.241 1.00 90.94 204 LEU A N 1
ATOM 1684 C CA . LEU A 1 204 ? -10.168 13.323 36.006 1.00 90.94 204 LEU A CA 1
ATOM 1685 C C . LEU A 1 204 ? -10.288 11.803 35.883 1.00 90.94 204 LEU A C 1
ATOM 1687 O O . LEU A 1 204 ? -11.091 11.153 36.551 1.00 90.94 204 LEU A O 1
ATOM 1691 N N . GLY A 1 205 ? -9.453 11.220 35.019 1.00 88.12 205 GLY A N 1
ATOM 1692 C CA . GLY A 1 205 ? -9.413 9.769 34.829 1.00 88.12 205 GLY A CA 1
ATOM 1693 C C . GLY A 1 205 ? -8.973 9.016 36.086 1.00 88.12 205 GLY A C 1
ATOM 1694 O O . GLY A 1 205 ? -9.461 7.916 36.325 1.00 88.12 205 GLY A O 1
ATOM 1695 N N . GLU A 1 206 ? -8.099 9.618 36.897 1.00 89.44 206 GLU A N 1
ATOM 1696 C CA . GLU A 1 206 ? -7.613 9.045 38.161 1.00 89.44 206 GLU A CA 1
ATOM 1697 C C . GLU A 1 206 ? -8.748 8.848 39.175 1.00 89.44 206 GLU A C 1
ATOM 1699 O O . GLU A 1 206 ? -8.835 7.788 39.794 1.00 89.44 206 GLU A O 1
ATOM 1704 N N . ASP A 1 207 ? -9.692 9.792 39.251 1.00 87.38 207 ASP A N 1
ATOM 1705 C CA . ASP A 1 207 ? -10.846 9.713 40.155 1.00 87.38 207 ASP A CA 1
ATOM 1706 C C . ASP A 1 207 ? -11.753 8.515 39.830 1.00 87.38 207 ASP A C 1
ATOM 1708 O O . ASP A 1 207 ? -12.284 7.862 40.728 1.00 87.38 207 ASP A O 1
ATOM 1712 N N . LYS A 1 208 ? -11.885 8.163 38.541 1.00 88.00 208 LYS A N 1
ATOM 1713 C CA . LYS A 1 208 ? -12.627 6.966 38.115 1.00 88.00 208 LYS A CA 1
ATOM 1714 C C . LYS A 1 208 ? -11.953 5.677 38.585 1.00 88.00 208 LYS A C 1
ATOM 1716 O O . LYS A 1 208 ? -12.654 4.714 38.880 1.00 88.00 208 LYS A O 1
ATOM 1721 N N . PHE A 1 209 ? -10.619 5.624 38.601 1.00 86.12 209 PHE A N 1
ATOM 1722 C CA . PHE A 1 209 ? -9.899 4.441 39.083 1.00 86.12 209 PHE A CA 1
ATOM 1723 C C . PHE A 1 209 ? -10.016 4.285 40.597 1.00 86.12 209 PHE A C 1
ATOM 1725 O O . PHE A 1 209 ? -10.109 3.160 41.067 1.00 86.12 209 PHE A O 1
ATOM 1732 N N . ALA A 1 210 ? -10.051 5.389 41.343 1.00 87.81 210 ALA A N 1
ATOM 1733 C CA . ALA A 1 210 ? -10.258 5.360 42.789 1.00 87.81 210 ALA A CA 1
ATOM 1734 C C . ALA A 1 210 ? -11.690 4.950 43.193 1.00 87.81 210 ALA A C 1
ATOM 1736 O O . ALA A 1 210 ? -11.896 4.476 44.306 1.00 87.81 210 ALA A O 1
ATOM 1737 N N . ALA A 1 211 ? -12.670 5.140 42.304 1.00 84.38 211 ALA A N 1
ATOM 1738 C CA . ALA A 1 211 ? -14.075 4.795 42.521 1.00 84.38 211 ALA A CA 1
ATOM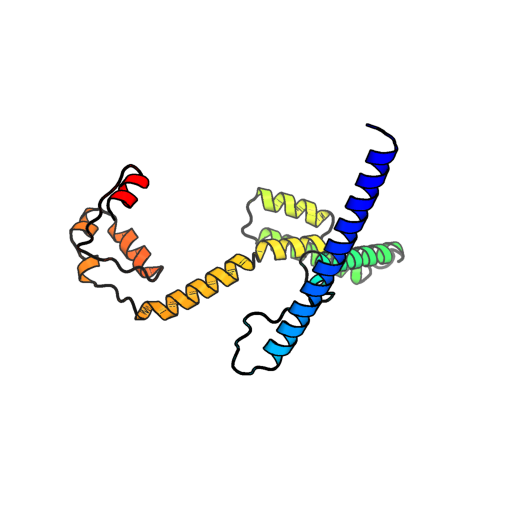 1739 C C . ALA A 1 211 ? -14.472 3.368 42.066 1.00 84.38 211 ALA A C 1
ATOM 1741 O O . ALA A 1 211 ? -15.646 3.013 42.192 1.00 84.38 211 ALA A O 1
ATOM 1742 N N . MET A 1 212 ? -13.538 2.581 41.509 1.00 76.12 212 MET A N 1
ATOM 1743 C CA . MET A 1 212 ? -13.721 1.166 41.124 1.00 76.12 212 MET A CA 1
ATOM 1744 C C . MET A 1 212 ? -13.241 0.218 42.219 1.00 76.12 212 MET A C 1
ATOM 1746 O O . MET A 1 212 ? -13.914 -0.821 42.397 1.00 76.12 212 MET A O 1
#

Radius of gyration: 31.64 Å; chains: 1; bounding box: 89×52×84 Å

Foldseek 3Di:
DDPVVVVVVVVVVVVVVVVVVVVVVVVVVVVVVVVVVQVPDPVDDPVDDPPPCDPVCLCVDLVNVLVVVVVVQVVLVVVVVVDDPPDDPPSNVVVVVLLVVLLVVLVPDPDDPVVSVVLVVVCVVPVGSSSVNVVVVVPPVVCVVVVVVQVVVQVVCLVVQDADVCQLVPVVCVVVVCSVVQVCVVVVTSDHDDPPDDDDDDPDPVVVVVVD

Sequence (212 aa):
MTKQEKQERRLQKKEERQLQKQHKKEVERRNAERELALQNNPDVICLLKKKKKGLLRIVFSRFGLSAILLLLQAGLIFVMFGTDFENPDIITVLLAFFSLFMFIHLFRSEMSSSAKLTWLFMMGLFPIPMSIMLWYTERDAGHITVRDRMRGLIRQTHHKLPQDEEVLKAPEIVKSNTDSLCRYLNQSGCFPLYHNTQVTYFPLGEDKFAAM